Protein AF-A0A937X397-F1 (afdb_monomer)

Solvent-accessible surface area (backbone atoms only — not comparable to full-atom values): 10776 Å² total; per-residue (Å²): 122,42,80,37,85,38,91,71,79,81,89,46,83,49,46,45,64,29,36,59,66,80,53,75,88,80,69,91,80,58,87,55,57,50,62,52,46,54,55,48,52,79,74,45,88,67,91,67,74,49,75,42,74,20,32,64,41,71,42,73,50,53,49,83,46,92,93,42,54,38,94,46,70,64,59,49,21,47,53,39,10,51,53,43,20,53,42,48,36,48,29,26,74,75,64,39,65,28,38,29,35,43,34,33,35,72,56,65,55,92,74,62,70,67,61,53,39,52,36,52,36,52,26,44,58,90,43,78,44,47,35,32,40,33,43,44,35,47,75,60,93,88,36,67,74,24,68,80,61,67,70,87,49,55,74,66,61,73,75,40,78,51,79,40,80,47,72,71,58,91,79,47,70,74,80,73,68,84,81,73,83,132

Radius of gyration: 17.78 Å; Cα contacts (8 Å, |Δi|>4): 270; chains: 1; bounding box: 46×40×53 Å

Secondary structure (DSSP, 8-state):
-BPPS--SSS--TTTS-BB--SS----SS--SHHHHHHHHHHH--S---EEEE-HHHHTTTB---TTSS-SSHHHHHHHHHHHHHHHHHHHHHTT-SEEEEE-GGGGTS---HHHHHHHHHHHHTT--SEEEEEE----BTTB--S-S--GGGTTGGGGS--SEEEE--TTSSTTS------

Mean predicted aligned error: 6.86 Å

Nearest PDB structures (foldseek):
  4l6h-assembly1_A  TM=7.508E-01  e=1.627E-05  Candida albicans SC5314
  3ppf-assembly1_A  TM=7.530E-01  e=1.729E-05  Candida albicans
  4l61-assembly1_A  TM=7.084E-01  e=2.344E-05  Candida albicans SC5314
  3ppg-assembly1_A  TM=7.777E-01  e=1.010E-04  Candida albicans
  4l5z-assembly1_A  TM=6.266E-01  e=2.518E-04  Candida albicans SC5314

pLDDT: mean 86.13, std 15.31, range [29.83, 98.56]

Foldseek 3Di:
DAQQCDCDDDDFLSNDAADEDQAQDDDPPAPCQLVVLLVVVVVDPDQDEREDEALLRVCSRYDYDPVGNANDSLRNSQSSLQSLLVVLQSNVVSPRQHYEYEYQCLQPDDDDLVSRLVSQQSSCPPRPHAYEYEYEQDQTPNDGPGDLDCVVNPPVVVSRPHDYYHYDDVPNPCPPPPPDDD

Sequence (182 aa):
MLEPFRKTGLYAYDSVPRYTPRERISVTEGLGIVEEFEFLRANTKKRVIATCPGPLTLTIHLHLRRGGAYANRLDLASDLADVGNQELKGLAEAGADYIQIDEPSAAIIPGEFDDWIALLNRAFSGVKARLGLHICFGNLMSRPRGKRSYRWMFPKLLDVTCDRFLFEFANRDSAKSNCGRK

Structure (mmCIF, N/CA/C/O backbone):
data_AF-A0A937X397-F1
#
_entry.id   AF-A0A937X397-F1
#
loop_
_atom_site.group_PDB
_atom_site.id
_atom_site.type_symbol
_atom_site.label_atom_id
_atom_site.label_alt_id
_atom_site.label_comp_id
_atom_site.label_asym_id
_atom_site.label_entity_id
_atom_site.label_seq_id
_atom_site.pdbx_PDB_ins_code
_atom_site.Cartn_x
_atom_site.Cartn_y
_atom_site.Cartn_z
_atom_site.occupancy
_atom_site.B_iso_or_equiv
_atom_site.auth_seq_id
_atom_site.auth_comp_id
_atom_site.auth_asym_id
_atom_site.auth_atom_id
_atom_site.pdbx_PDB_model_num
ATOM 1 N N . MET A 1 1 ? 15.073 17.363 -8.477 1.00 72.69 1 MET A N 1
ATOM 2 C CA . MET A 1 1 ? 13.705 17.635 -8.958 1.00 72.69 1 MET A CA 1
ATOM 3 C C . MET A 1 1 ? 13.774 17.873 -10.460 1.00 72.69 1 MET A C 1
ATOM 5 O O . MET A 1 1 ? 14.702 18.536 -10.904 1.00 72.69 1 MET A O 1
ATOM 9 N N . LEU A 1 2 ? 12.896 17.243 -11.236 1.00 79.56 2 LEU A N 1
ATOM 10 C CA . LEU A 1 2 ? 12.738 17.469 -12.670 1.00 79.56 2 LEU A CA 1
ATOM 11 C C . LEU A 1 2 ? 11.604 18.466 -12.878 1.00 79.56 2 LEU A C 1
ATOM 13 O O . LEU A 1 2 ? 10.571 18.378 -12.208 1.00 79.56 2 LEU A O 1
ATOM 17 N N . GLU A 1 3 ? 11.796 19.364 -13.836 1.00 82.44 3 GLU A N 1
ATOM 18 C CA . GLU A 1 3 ? 10.752 20.285 -14.266 1.00 82.44 3 GLU A CA 1
ATOM 19 C C . GLU A 1 3 ? 9.498 19.518 -14.728 1.00 82.44 3 GLU A C 1
ATOM 21 O O . GLU A 1 3 ? 9.627 18.458 -15.356 1.00 82.44 3 GLU A O 1
ATOM 26 N N . PRO A 1 4 ? 8.288 20.035 -14.448 1.00 83.94 4 PRO A N 1
ATOM 27 C CA . PRO A 1 4 ? 7.058 19.492 -15.008 1.00 83.94 4 PRO A CA 1
ATOM 28 C C . PRO A 1 4 ? 7.113 19.435 -16.539 1.00 83.94 4 PRO A C 1
ATOM 30 O O . PRO A 1 4 ? 7.691 20.312 -17.184 1.00 83.94 4 PRO A O 1
ATOM 33 N N . PHE A 1 5 ? 6.460 18.433 -17.130 1.00 81.94 5 PHE A N 1
ATOM 34 C CA . PHE A 1 5 ? 6.382 18.288 -18.591 1.00 81.94 5 PHE A CA 1
ATOM 35 C C . PHE A 1 5 ? 5.604 19.436 -19.227 1.00 81.94 5 PHE A C 1
ATOM 37 O O . PHE A 1 5 ? 5.912 19.852 -20.342 1.00 81.94 5 PHE A O 1
ATOM 44 N N . ARG A 1 6 ? 4.609 19.956 -18.505 1.00 84.19 6 ARG A N 1
ATOM 45 C CA . ARG A 1 6 ? 3.799 21.092 -18.923 1.00 84.19 6 ARG A CA 1
ATOM 46 C C . ARG A 1 6 ? 3.774 22.145 -17.823 1.00 84.19 6 ARG A C 1
ATOM 48 O O . ARG A 1 6 ? 3.331 21.877 -16.711 1.00 84.19 6 ARG A O 1
ATOM 55 N N . LYS A 1 7 ? 4.208 23.360 -18.168 1.00 84.38 7 LYS A N 1
ATOM 56 C CA . LYS A 1 7 ? 4.263 24.511 -17.248 1.00 84.38 7 LYS A CA 1
ATOM 57 C C . LYS A 1 7 ? 3.070 25.466 -17.371 1.00 84.38 7 LYS A C 1
ATOM 59 O O . LYS A 1 7 ? 2.938 26.371 -16.559 1.00 84.38 7 LYS A O 1
ATOM 64 N N . THR A 1 8 ? 2.216 25.289 -18.382 1.00 85.50 8 THR A N 1
ATOM 65 C CA . THR A 1 8 ? 1.082 26.181 -18.678 1.00 85.50 8 THR A CA 1
ATOM 66 C C . THR A 1 8 ? -0.236 25.420 -18.860 1.00 85.50 8 THR A C 1
ATOM 68 O O . THR A 1 8 ? -0.273 24.222 -19.155 1.00 85.50 8 THR A O 1
ATOM 71 N N . GLY A 1 9 ? -1.355 26.126 -18.690 1.00 80.94 9 GLY A N 1
ATOM 72 C CA . GLY A 1 9 ? -2.704 25.562 -18.765 1.00 80.94 9 GLY A CA 1
ATOM 73 C C . GLY A 1 9 ? -3.190 24.978 -17.438 1.00 80.94 9 GLY A C 1
ATOM 74 O O . GLY A 1 9 ? -2.591 25.192 -16.389 1.00 80.94 9 GLY A O 1
ATOM 75 N N . LEU A 1 10 ? -4.306 24.249 -17.484 1.00 78.69 10 LEU A N 1
ATOM 76 C CA . LEU A 1 10 ? -4.967 23.736 -16.282 1.00 78.69 10 LEU A CA 1
ATOM 77 C C . LEU A 1 10 ? -4.073 22.734 -15.542 1.00 78.69 10 LEU A C 1
ATOM 79 O O . LEU A 1 10 ? -3.505 21.852 -16.188 1.00 78.69 10 LEU A O 1
ATOM 83 N N . TYR A 1 11 ? -3.960 22.860 -14.219 1.00 77.25 11 TYR A N 1
ATOM 84 C CA . TYR A 1 11 ? -3.136 21.970 -13.401 1.00 77.25 11 TYR A CA 1
ATOM 85 C C . TYR A 1 11 ? -3.572 20.510 -13.578 1.00 77.25 11 TYR A C 1
ATOM 87 O O . TYR A 1 11 ? -4.734 20.166 -13.359 1.00 77.25 11 TYR A O 1
ATOM 95 N N . ALA A 1 12 ? -2.647 19.654 -14.007 1.00 73.75 12 ALA A N 1
ATOM 96 C CA . ALA A 1 12 ? -2.874 18.216 -14.117 1.00 73.75 12 ALA A CA 1
ATOM 97 C C . ALA A 1 12 ? -1.589 17.435 -13.798 1.00 73.75 12 ALA A C 1
ATOM 99 O O . ALA A 1 12 ? -0.571 18.012 -13.427 1.00 73.75 12 ALA A O 1
ATOM 100 N N . TYR A 1 13 ? -1.615 16.108 -13.950 1.00 70.00 13 TYR A N 1
ATOM 101 C CA . TYR A 1 13 ? -0.487 15.225 -13.615 1.00 70.00 13 TYR A CA 1
ATOM 102 C C . TYR A 1 13 ? 0.839 15.562 -14.317 1.00 70.00 13 TYR A C 1
ATOM 104 O O . TYR A 1 13 ? 1.909 15.252 -13.799 1.00 70.00 13 TYR A O 1
ATOM 112 N N . ASP A 1 14 ? 0.797 16.168 -15.500 1.00 74.88 14 ASP A N 1
ATOM 113 C CA . ASP A 1 14 ? 1.975 16.626 -16.242 1.00 74.88 14 ASP A CA 1
ATOM 114 C C . ASP A 1 14 ? 2.512 17.987 -15.764 1.00 74.88 14 ASP A C 1
ATOM 116 O O . ASP A 1 14 ? 3.631 18.358 -16.122 1.00 74.88 14 ASP A O 1
ATOM 120 N N . SER A 1 15 ? 1.741 18.681 -14.923 1.00 83.00 15 SER A N 1
ATOM 121 C CA . SER A 1 15 ? 2.119 19.899 -14.199 1.00 83.00 15 SER A CA 1
ATOM 122 C C . SER A 1 15 ? 2.761 19.614 -12.837 1.00 83.00 15 SER A C 1
ATOM 124 O O . SER A 1 15 ? 3.304 20.529 -12.222 1.00 83.00 15 SER A O 1
ATOM 126 N N . VAL A 1 16 ? 2.724 18.365 -12.358 1.00 83.56 16 VAL A N 1
ATOM 127 C CA . VAL A 1 16 ? 3.354 17.976 -11.088 1.00 83.56 16 VAL A CA 1
ATOM 128 C C . VAL A 1 16 ? 4.859 17.766 -11.300 1.00 83.56 16 VAL A C 1
ATOM 130 O O . VAL A 1 16 ? 5.239 17.063 -12.248 1.00 83.56 16 VAL A O 1
ATOM 133 N N . PRO A 1 17 ? 5.729 18.324 -10.433 1.00 86.81 17 PRO A N 1
ATOM 134 C CA . PRO A 1 17 ? 7.155 18.028 -10.456 1.00 86.81 17 PRO A CA 1
ATOM 135 C C . PRO A 1 17 ? 7.417 16.524 -10.370 1.00 86.81 17 PRO A C 1
ATOM 137 O O . PRO A 1 17 ? 6.707 15.786 -9.685 1.00 86.81 17 PRO A O 1
ATOM 140 N N . ARG A 1 18 ? 8.461 16.062 -11.061 1.00 88.81 18 ARG A N 1
ATOM 141 C CA . ARG A 1 18 ? 8.910 14.667 -10.958 1.00 88.81 18 ARG A CA 1
ATOM 142 C C . ARG A 1 18 ? 10.242 14.581 -10.240 1.00 88.81 18 ARG A C 1
ATOM 144 O O . ARG A 1 18 ? 11.018 15.534 -10.202 1.00 88.81 18 ARG A O 1
ATOM 151 N N . TYR A 1 19 ? 10.541 13.409 -9.708 1.00 91.25 19 TYR A N 1
ATOM 152 C CA . TYR A 1 19 ? 11.791 13.150 -9.010 1.00 91.25 19 TYR A CA 1
ATOM 153 C C . TYR A 1 19 ? 12.502 11.970 -9.655 1.00 91.25 19 TYR A C 1
ATOM 155 O O . TYR A 1 19 ? 11.874 11.083 -10.223 1.00 91.25 19 TYR A O 1
ATOM 16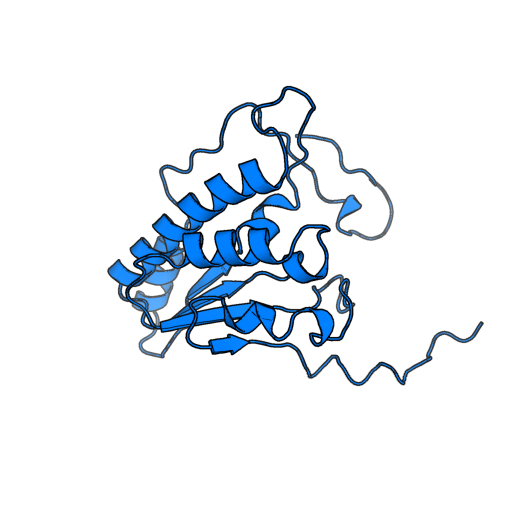3 N N . THR A 1 20 ? 13.829 11.976 -9.594 1.00 92.19 20 THR A N 1
ATOM 164 C CA . THR A 1 20 ? 14.644 10.842 -10.024 1.00 92.19 20 THR A CA 1
ATOM 165 C C . THR A 1 20 ? 15.372 10.314 -8.800 1.00 92.19 20 THR A C 1
ATOM 167 O O . THR A 1 20 ? 16.143 11.086 -8.220 1.00 92.19 20 THR A O 1
ATOM 170 N N . PRO A 1 21 ? 15.160 9.043 -8.418 1.00 93.00 21 PRO A N 1
ATOM 171 C CA . PRO A 1 21 ? 15.932 8.432 -7.347 1.00 93.00 21 PRO A CA 1
ATOM 172 C C . PRO A 1 21 ? 17.409 8.390 -7.751 1.00 93.00 21 PRO A C 1
ATOM 174 O O . PRO A 1 21 ? 17.755 7.991 -8.868 1.00 93.00 21 PRO A O 1
ATOM 177 N N . ARG A 1 22 ? 18.273 8.880 -6.860 1.00 92.75 22 ARG A N 1
ATOM 178 C CA . ARG A 1 22 ? 19.737 8.846 -7.024 1.00 92.75 22 ARG A CA 1
ATOM 179 C C . ARG A 1 22 ? 20.344 7.592 -6.408 1.00 92.75 22 ARG A C 1
ATOM 181 O O . ARG A 1 22 ? 21.329 7.086 -6.928 1.00 92.75 22 ARG A O 1
ATOM 188 N N . GLU A 1 23 ? 19.694 7.090 -5.373 1.00 94.50 23 GLU A N 1
ATOM 189 C CA . GLU A 1 23 ? 19.998 5.876 -4.628 1.00 94.50 23 GLU A CA 1
ATOM 190 C C . GLU A 1 23 ? 18.699 5.098 -4.379 1.00 94.50 23 GLU A C 1
ATOM 192 O O . GLU A 1 23 ? 17.615 5.563 -4.766 1.00 94.50 23 GLU A O 1
ATOM 197 N N . ARG A 1 24 ? 18.806 3.901 -3.792 1.00 94.56 24 ARG A N 1
ATOM 198 C CA . ARG A 1 24 ? 17.616 3.151 -3.381 1.00 94.56 24 ARG A CA 1
ATOM 199 C C . ARG A 1 24 ? 16.929 3.893 -2.238 1.00 94.56 24 ARG A C 1
ATOM 201 O O . ARG A 1 24 ? 17.587 4.424 -1.352 1.00 94.56 24 ARG A O 1
ATOM 208 N N . ILE A 1 25 ? 15.608 3.952 -2.301 1.00 91.75 25 ILE A N 1
ATOM 209 C CA . ILE A 1 25 ? 14.763 4.597 -1.311 1.00 91.75 25 ILE A CA 1
ATOM 210 C C . ILE A 1 25 ? 14.936 3.880 0.024 1.00 91.75 25 ILE A C 1
ATOM 212 O O . ILE A 1 25 ? 14.752 2.670 0.128 1.00 91.75 25 ILE A O 1
ATOM 216 N N . SER A 1 26 ? 15.239 4.667 1.045 1.00 88.94 26 SER A N 1
ATOM 217 C CA . SER A 1 26 ? 15.131 4.294 2.444 1.00 88.94 26 SER A CA 1
ATOM 218 C C . SER A 1 26 ? 14.162 5.263 3.116 1.00 88.94 26 SER A C 1
ATOM 220 O O . SER A 1 26 ? 14.171 6.464 2.841 1.00 88.94 26 SER A O 1
ATOM 222 N N . VAL A 1 27 ? 13.286 4.730 3.962 1.00 90.12 27 VAL A N 1
ATOM 223 C CA . VAL A 1 27 ? 12.298 5.513 4.709 1.00 90.12 27 VAL A CA 1
ATOM 224 C C . VAL A 1 27 ? 12.421 5.097 6.167 1.00 90.12 27 VAL A C 1
ATOM 226 O O . VAL A 1 27 ? 11.866 4.089 6.582 1.00 90.12 27 VAL A O 1
ATOM 229 N N . THR A 1 28 ? 13.247 5.819 6.923 1.00 84.88 28 THR A N 1
ATOM 230 C CA . THR A 1 28 ? 13.600 5.457 8.307 1.00 84.88 28 THR A CA 1
ATOM 231 C C . THR A 1 28 ? 12.544 5.862 9.326 1.00 84.88 28 THR A C 1
ATOM 233 O O . THR A 1 28 ? 12.444 5.229 10.369 1.00 84.88 28 THR A O 1
ATOM 236 N N . GLU A 1 29 ? 11.775 6.907 9.028 1.00 88.31 29 GLU A N 1
ATOM 237 C CA . GLU A 1 29 ? 10.742 7.468 9.910 1.00 88.31 29 GLU A CA 1
ATOM 238 C C . GLU A 1 29 ? 9.323 7.038 9.497 1.00 88.31 29 GLU A C 1
ATOM 240 O O . GLU A 1 29 ? 8.347 7.579 9.993 1.00 88.31 29 GLU A O 1
ATOM 245 N N . GLY A 1 30 ? 9.194 6.078 8.575 1.00 90.75 30 GLY A N 1
ATOM 246 C CA . GLY A 1 30 ? 7.896 5.691 8.017 1.00 90.75 30 GLY A CA 1
ATOM 247 C C . GLY A 1 30 ? 7.294 6.738 7.071 1.00 90.75 30 GLY A C 1
ATOM 248 O O . GLY A 1 30 ? 7.950 7.685 6.630 1.00 90.75 30 GLY A O 1
ATOM 249 N N . LEU A 1 31 ? 6.034 6.525 6.697 1.00 93.94 31 LEU A N 1
ATOM 250 C CA . LEU A 1 31 ? 5.267 7.405 5.809 1.00 93.94 31 LEU A CA 1
ATOM 251 C C . LEU A 1 31 ? 4.497 8.500 6.569 1.00 93.94 31 LEU A C 1
ATOM 253 O O . LEU A 1 31 ? 3.845 9.323 5.924 1.00 93.94 31 LEU A O 1
ATOM 257 N N . GLY A 1 32 ? 4.568 8.517 7.904 1.00 96.12 32 GLY A N 1
ATOM 258 C CA . GLY A 1 32 ? 3.842 9.452 8.768 1.00 96.12 32 GLY A CA 1
ATOM 259 C C . GLY A 1 32 ? 2.392 9.042 9.064 1.00 96.12 32 GLY A C 1
ATOM 260 O O . GLY A 1 32 ? 1.648 9.791 9.697 1.00 96.12 32 GLY A O 1
ATOM 261 N N . ILE A 1 33 ? 1.945 7.885 8.567 1.00 97.06 33 ILE A N 1
ATOM 262 C CA . ILE A 1 33 ? 0.546 7.444 8.648 1.00 97.06 33 ILE A CA 1
ATOM 263 C C . ILE A 1 33 ? 0.247 6.921 10.054 1.00 97.06 33 ILE A C 1
ATOM 265 O O . ILE A 1 33 ? -0.874 7.075 10.544 1.00 97.06 33 ILE A O 1
ATOM 269 N N . VAL A 1 34 ? 1.237 6.320 10.720 1.00 97.56 34 VAL A N 1
ATOM 270 C CA . VAL A 1 34 ? 1.105 5.850 12.106 1.00 97.56 34 VAL A CA 1
ATOM 271 C C . VAL A 1 34 ? 0.835 7.022 13.049 1.00 97.56 34 VAL A C 1
ATOM 273 O O . VAL A 1 34 ? -0.138 6.982 13.800 1.00 97.56 34 VAL A O 1
ATOM 276 N N . GLU A 1 35 ? 1.614 8.096 12.955 1.00 97.19 35 GLU A N 1
ATOM 277 C CA . GLU A 1 35 ? 1.465 9.293 13.784 1.00 97.19 35 GLU A CA 1
ATOM 278 C C . GLU A 1 35 ? 0.107 9.972 13.547 1.00 97.19 35 GLU A C 1
ATOM 280 O O . GLU A 1 35 ? -0.586 10.362 14.493 1.00 97.19 35 GLU A O 1
ATOM 285 N N . GLU A 1 36 ? -0.321 10.072 12.283 1.00 97.31 36 GLU A N 1
ATOM 286 C CA . GLU A 1 36 ? -1.649 10.589 11.937 1.00 97.31 36 GLU A CA 1
ATOM 287 C C . GLU A 1 36 ? -2.775 9.706 12.494 1.00 97.31 36 GLU A C 1
ATOM 289 O O . GLU A 1 36 ? -3.791 10.212 12.988 1.00 97.31 36 GLU A O 1
ATOM 294 N N . PHE A 1 37 ? -2.603 8.383 12.453 1.00 97.88 37 PHE A N 1
ATOM 295 C CA . PHE A 1 37 ? -3.558 7.438 13.014 1.00 97.88 37 PHE A CA 1
ATOM 296 C C . PHE A 1 37 ? -3.649 7.559 14.538 1.00 97.88 37 PHE A C 1
ATOM 298 O O . PHE A 1 37 ? -4.759 7.624 15.069 1.00 97.88 37 PHE A O 1
ATOM 305 N N . GLU A 1 38 ? -2.526 7.629 15.249 1.00 97.44 38 GLU A N 1
ATOM 306 C CA . GLU A 1 38 ? -2.498 7.807 16.704 1.00 97.44 38 GLU A CA 1
ATOM 307 C C . GLU A 1 38 ? -3.180 9.112 17.119 1.00 97.44 38 GLU A C 1
ATOM 309 O O . GLU A 1 38 ? -4.037 9.120 18.013 1.00 97.44 38 GLU A O 1
ATOM 314 N N . PHE A 1 39 ? -2.888 10.204 16.406 1.00 97.94 39 PHE A N 1
ATOM 315 C CA . PHE A 1 39 ? -3.579 11.474 16.595 1.00 97.94 39 PHE A CA 1
ATOM 316 C C . PHE A 1 39 ? -5.091 11.327 16.380 1.00 97.94 39 PHE A C 1
ATOM 318 O O . PHE A 1 39 ? -5.890 11.753 17.220 1.00 97.94 39 PHE A O 1
ATOM 325 N N . LEU A 1 40 ? -5.519 10.685 15.288 1.00 97.62 40 LEU A N 1
ATOM 326 C CA . LEU A 1 40 ? -6.935 10.435 15.022 1.00 97.62 40 LEU A CA 1
ATOM 327 C C . LEU A 1 40 ? -7.576 9.612 16.149 1.00 97.62 40 LEU A C 1
ATOM 329 O O . LEU A 1 40 ? -8.659 9.961 16.626 1.00 97.62 40 LEU A O 1
ATOM 333 N N . ARG A 1 41 ? -6.912 8.546 16.607 1.00 96.50 41 ARG A N 1
ATOM 334 C CA . ARG A 1 41 ? -7.390 7.664 17.682 1.00 96.50 41 ARG A CA 1
ATOM 335 C C . ARG A 1 41 ? -7.539 8.378 19.016 1.00 96.50 41 ARG A C 1
ATOM 337 O O . ARG A 1 41 ? -8.503 8.095 19.728 1.00 96.50 41 ARG A O 1
ATOM 344 N N . ALA A 1 42 ? -6.666 9.330 19.332 1.00 97.44 42 ALA A N 1
ATOM 345 C CA . ALA A 1 42 ? -6.806 10.166 20.523 1.00 97.44 42 ALA A CA 1
ATOM 346 C C . ALA A 1 42 ? -8.084 11.030 20.493 1.00 97.44 42 ALA A C 1
ATOM 348 O O . ALA A 1 42 ? -8.632 11.373 21.540 1.00 97.44 42 ALA A O 1
ATOM 349 N N . ASN A 1 43 ? -8.600 11.333 19.298 1.00 97.94 43 ASN A N 1
ATOM 350 C CA . ASN A 1 43 ? -9.732 12.235 19.087 1.00 97.94 43 ASN A CA 1
ATOM 351 C C . ASN A 1 43 ? -11.061 11.524 18.775 1.00 97.94 43 ASN A C 1
ATOM 353 O O . ASN A 1 43 ? -12.108 12.172 18.701 1.00 97.94 43 ASN A O 1
ATOM 357 N N . THR A 1 44 ? -11.078 10.199 18.589 1.00 96.88 44 THR A N 1
ATOM 358 C CA . THR A 1 44 ? -12.324 9.465 18.326 1.00 96.88 44 THR A CA 1
ATOM 359 C C . THR A 1 44 ? -12.310 8.034 18.842 1.00 96.88 44 THR A C 1
ATOM 361 O O . THR A 1 44 ? -11.337 7.298 18.727 1.00 96.88 44 THR A O 1
ATOM 364 N N . LYS A 1 45 ? -13.470 7.593 19.335 1.00 94.62 45 LYS A N 1
ATOM 365 C CA . LYS A 1 45 ? -13.731 6.183 19.667 1.00 94.62 45 LYS A CA 1
ATOM 366 C C . LYS A 1 45 ? -14.441 5.431 18.540 1.00 94.62 45 LYS A C 1
ATOM 368 O O . LYS A 1 45 ? -14.649 4.226 18.655 1.00 94.62 45 LYS A O 1
ATOM 373 N N . LYS A 1 46 ? -14.842 6.120 17.464 1.00 96.56 46 LYS A N 1
ATOM 374 C CA . LYS A 1 46 ? -15.503 5.484 16.314 1.00 96.56 46 LYS A CA 1
ATOM 375 C C . LYS A 1 46 ? -14.534 4.532 15.611 1.00 96.56 46 LYS A C 1
ATOM 377 O O . LYS A 1 46 ? -13.318 4.670 15.731 1.00 96.56 46 LYS A O 1
ATOM 382 N N . ARG A 1 47 ? -15.078 3.568 14.867 1.00 94.31 47 ARG A N 1
ATOM 383 C CA . ARG A 1 47 ? -14.276 2.751 13.948 1.00 94.31 47 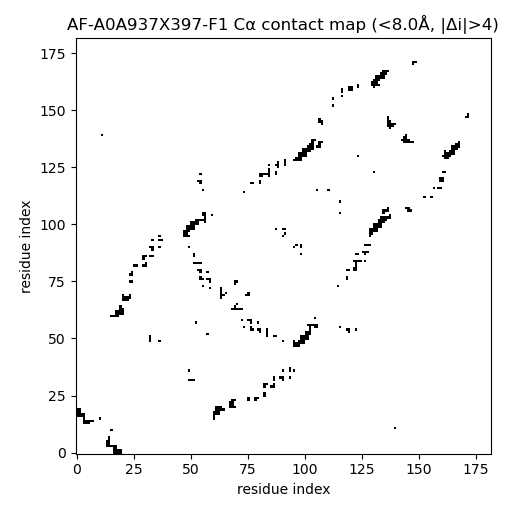ARG A CA 1
ATOM 384 C C . ARG A 1 47 ? -13.719 3.650 12.848 1.00 94.31 47 ARG A C 1
ATOM 386 O O . ARG A 1 47 ? -14.443 4.499 12.330 1.00 94.31 47 ARG A O 1
ATOM 393 N N . VAL A 1 48 ? -12.454 3.449 12.516 1.00 95.31 48 VAL A N 1
ATOM 394 C CA . VAL A 1 48 ? -11.729 4.196 11.486 1.00 95.31 48 VAL A CA 1
ATOM 395 C C . VAL A 1 48 ? -11.065 3.203 10.539 1.00 95.31 48 VAL A C 1
ATOM 397 O O . VAL A 1 48 ? -10.827 2.057 10.919 1.00 95.31 48 VAL A O 1
ATOM 400 N N . ILE A 1 49 ? -10.811 3.641 9.311 1.00 96.44 49 ILE A N 1
ATOM 401 C CA . ILE A 1 49 ? -10.032 2.891 8.327 1.00 96.44 49 ILE A CA 1
ATOM 402 C C . ILE A 1 49 ? -8.744 3.681 8.134 1.00 96.44 49 ILE A C 1
ATOM 404 O O . ILE A 1 49 ? -8.811 4.839 7.728 1.00 96.44 49 ILE A O 1
ATOM 408 N N . ALA A 1 50 ? -7.604 3.080 8.464 1.00 97.62 50 ALA A N 1
ATOM 409 C CA . ALA A 1 50 ? -6.305 3.668 8.164 1.00 97.62 50 ALA A CA 1
ATOM 410 C C . ALA A 1 50 ? -5.950 3.350 6.708 1.00 97.62 50 ALA A C 1
ATOM 412 O O . ALA A 1 50 ? -6.031 2.194 6.295 1.00 97.62 50 ALA A O 1
ATOM 413 N N . THR A 1 51 ? -5.597 4.359 5.919 1.00 97.19 51 THR A N 1
ATOM 414 C CA . THR A 1 51 ? -5.341 4.208 4.481 1.00 97.19 51 THR A CA 1
ATOM 415 C C . THR A 1 51 ? -3.875 4.456 4.170 1.00 97.19 51 THR A C 1
ATOM 417 O O . THR A 1 51 ? -3.331 5.477 4.575 1.00 97.19 51 THR A O 1
ATOM 420 N N . CYS A 1 52 ? -3.263 3.560 3.402 1.00 97.00 52 CYS A N 1
ATOM 421 C CA . CYS A 1 52 ? -1.906 3.695 2.893 1.00 97.00 52 CYS A CA 1
ATOM 422 C C . CYS A 1 52 ? -1.931 3.701 1.360 1.00 97.00 52 CYS A C 1
ATOM 424 O O . CYS A 1 52 ? -2.608 2.863 0.759 1.00 97.00 52 CYS A O 1
ATOM 426 N N . PRO A 1 53 ? -1.195 4.601 0.689 1.00 95.12 53 PRO A N 1
ATOM 427 C CA . PRO A 1 53 ? -1.043 4.526 -0.756 1.00 95.12 53 PRO A CA 1
ATOM 428 C C . PRO A 1 53 ? -0.342 3.224 -1.153 1.00 95.12 53 PRO A C 1
ATOM 430 O O . PRO A 1 53 ? 0.575 2.753 -0.479 1.00 95.12 53 PRO A O 1
ATOM 433 N N . GLY A 1 54 ? -0.777 2.640 -2.263 1.00 94.50 54 GLY A N 1
ATOM 434 C CA . GLY A 1 54 ? -0.200 1.405 -2.762 1.00 94.50 54 GLY A CA 1
ATOM 435 C C . GLY A 1 54 ? 1.196 1.589 -3.377 1.00 94.50 54 GLY A C 1
ATOM 436 O O . GLY A 1 54 ? 1.539 2.692 -3.833 1.00 94.50 54 GLY A O 1
ATOM 437 N N . PRO A 1 55 ? 2.009 0.515 -3.431 1.00 94.19 55 PRO A N 1
ATOM 438 C CA . PRO A 1 55 ? 3.394 0.586 -3.889 1.00 94.19 55 PRO A CA 1
ATOM 439 C C . PRO A 1 55 ? 3.545 1.117 -5.317 1.00 94.19 55 PRO A C 1
ATOM 441 O O . PRO A 1 55 ? 4.454 1.901 -5.584 1.00 94.19 55 PRO A O 1
ATOM 444 N N . LEU A 1 56 ? 2.652 0.746 -6.244 1.00 91.19 56 LEU A N 1
ATOM 445 C CA . LEU A 1 56 ? 2.701 1.255 -7.619 1.00 91.19 56 LEU A CA 1
ATOM 446 C C . LEU A 1 56 ? 2.275 2.718 -7.673 1.00 91.19 56 LEU A C 1
ATOM 448 O O . LEU A 1 56 ? 2.885 3.502 -8.404 1.00 91.19 56 LEU A O 1
ATOM 452 N N . THR A 1 57 ? 1.272 3.107 -6.893 1.00 91.12 57 THR A N 1
ATOM 453 C CA . THR A 1 57 ? 0.814 4.498 -6.815 1.00 91.12 57 THR A CA 1
ATOM 454 C C . THR A 1 57 ? 1.901 5.426 -6.290 1.00 91.12 57 THR A C 1
ATOM 456 O O . THR A 1 57 ? 2.109 6.498 -6.859 1.00 91.12 57 THR A O 1
ATOM 459 N N . LEU A 1 58 ? 2.695 4.988 -5.317 1.00 92.31 58 LEU A N 1
ATOM 460 C CA . LEU A 1 58 ? 3.852 5.750 -4.842 1.00 92.31 58 LEU A CA 1
ATOM 461 C C . LEU A 1 58 ? 4.907 5.998 -5.940 1.00 92.31 58 LEU A C 1
ATOM 463 O O . LEU A 1 58 ? 5.623 6.999 -5.907 1.00 92.31 58 LEU A O 1
ATOM 467 N N . THR A 1 59 ? 4.970 5.162 -6.982 1.00 91.62 59 THR A N 1
ATOM 468 C CA . THR A 1 59 ? 5.933 5.356 -8.081 1.00 91.62 59 THR A CA 1
ATOM 469 C C . THR A 1 59 ? 5.561 6.461 -9.077 1.00 91.62 59 THR A C 1
ATOM 471 O O . THR A 1 59 ? 6.384 6.798 -9.935 1.00 91.62 59 THR A O 1
ATOM 474 N N . ILE A 1 60 ? 4.341 7.016 -9.061 1.00 87.06 60 ILE A N 1
ATOM 475 C CA . ILE A 1 60 ? 3.808 7.764 -10.223 1.00 87.06 60 ILE A CA 1
ATOM 476 C C . ILE A 1 60 ? 4.609 9.035 -10.554 1.00 87.06 60 ILE A C 1
ATOM 478 O O . ILE A 1 60 ? 4.741 9.403 -11.724 1.00 87.06 60 ILE A O 1
ATOM 482 N N . HIS A 1 61 ? 5.194 9.674 -9.538 1.00 86.69 61 HIS A N 1
AT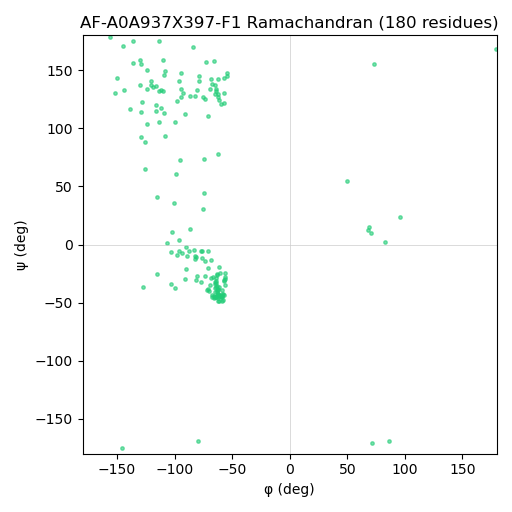OM 483 C CA . HIS A 1 61 ? 5.993 10.896 -9.677 1.00 86.69 61 HIS A CA 1
ATOM 484 C C . HIS A 1 61 ? 7.502 10.622 -9.751 1.00 86.69 61 HIS A C 1
ATOM 486 O O . HIS A 1 61 ? 8.300 11.556 -9.866 1.00 86.69 61 HIS A O 1
ATOM 492 N N . LEU A 1 62 ? 7.896 9.345 -9.755 1.00 90.25 62 LEU A N 1
ATOM 493 C CA . LEU A 1 62 ? 9.280 8.904 -9.850 1.00 90.25 62 LEU A CA 1
ATOM 494 C C . LEU A 1 62 ? 9.625 8.519 -11.296 1.00 90.25 62 LEU A C 1
ATOM 496 O O . LEU A 1 62 ? 8.982 7.680 -11.936 1.00 90.25 62 LEU A O 1
ATOM 500 N N . HIS A 1 63 ? 10.656 9.173 -11.827 1.00 88.31 63 HIS A N 1
ATOM 501 C CA . HIS A 1 63 ? 11.197 8.954 -13.161 1.00 88.31 63 HIS A CA 1
ATOM 502 C C . HIS A 1 63 ? 12.560 8.273 -13.068 1.00 88.31 63 HIS A C 1
ATOM 504 O O . HIS A 1 63 ? 13.543 8.868 -12.614 1.00 88.31 63 HIS A O 1
ATOM 510 N N . LEU A 1 64 ? 12.608 7.029 -13.538 1.00 90.81 64 LEU A N 1
ATOM 511 C CA . LEU A 1 64 ? 13.818 6.219 -13.556 1.00 90.81 64 LEU A CA 1
ATOM 512 C C . LEU A 1 64 ? 14.724 6.609 -14.720 1.00 90.81 64 LEU A C 1
ATOM 514 O O . LEU A 1 64 ? 14.257 6.954 -15.804 1.00 90.81 64 LEU A O 1
ATOM 518 N N . ARG A 1 65 ? 16.034 6.532 -14.494 1.00 87.81 65 ARG A N 1
ATOM 519 C CA . ARG A 1 65 ? 17.054 6.721 -15.528 1.00 87.81 65 ARG A CA 1
ATOM 520 C C . ARG A 1 65 ? 17.709 5.385 -15.843 1.00 87.81 65 ARG A C 1
ATOM 522 O O . ARG A 1 65 ? 17.904 4.571 -14.946 1.00 87.81 65 ARG A O 1
ATOM 529 N N . ARG A 1 66 ? 18.096 5.183 -17.105 1.00 87.00 66 ARG A N 1
ATOM 530 C CA . ARG A 1 66 ? 18.945 4.046 -17.489 1.00 87.00 66 ARG A CA 1
ATOM 531 C C . ARG A 1 66 ? 20.250 4.090 -16.688 1.00 87.00 66 ARG A C 1
ATOM 533 O O . ARG A 1 66 ? 20.870 5.148 -16.620 1.00 87.00 66 ARG A O 1
ATOM 540 N N . GLY A 1 67 ? 20.625 2.962 -16.083 1.00 87.94 67 GLY A N 1
ATOM 541 C CA . GLY A 1 67 ? 21.791 2.864 -15.196 1.00 87.94 67 GLY A CA 1
ATOM 542 C C . GLY A 1 67 ? 21.647 3.615 -13.866 1.00 87.94 67 GLY A C 1
ATOM 543 O O . GLY A 1 67 ? 22.650 3.880 -13.215 1.00 87.94 67 GLY A O 1
ATOM 544 N N . GLY A 1 68 ? 20.429 4.023 -13.489 1.00 92.56 68 GLY A N 1
ATOM 545 C CA . GLY A 1 68 ? 20.153 4.627 -12.186 1.00 92.56 68 GLY A CA 1
ATOM 546 C C . GLY A 1 68 ? 20.029 3.590 -11.066 1.00 92.56 68 GLY A C 1
ATOM 547 O O . GLY A 1 68 ? 20.295 2.410 -11.263 1.00 92.56 68 GLY A O 1
ATOM 548 N N . ALA A 1 69 ? 19.556 4.040 -9.900 1.00 94.88 69 ALA A N 1
ATOM 549 C CA . ALA A 1 69 ? 19.413 3.209 -8.699 1.00 94.88 69 ALA A CA 1
ATOM 550 C C . ALA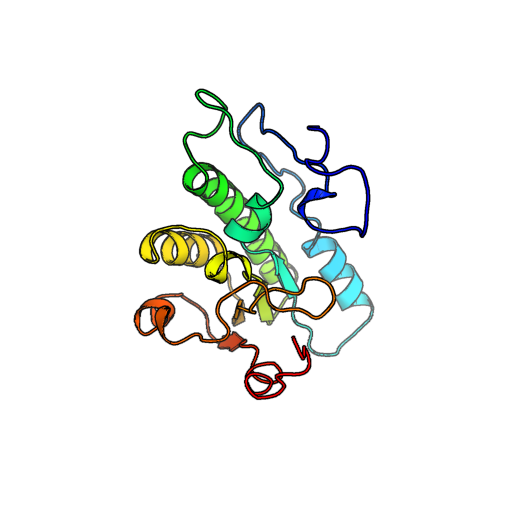 A 1 69 ? 18.451 2.014 -8.838 1.00 94.88 69 ALA A C 1
ATOM 552 O O . ALA A 1 69 ? 18.527 1.077 -8.049 1.00 94.88 69 ALA A O 1
ATOM 553 N N . TYR A 1 70 ? 17.558 2.056 -9.830 1.00 95.38 70 TYR A N 1
ATOM 554 C CA . TYR A 1 70 ? 16.553 1.030 -10.085 1.00 95.38 70 TYR A CA 1
ATOM 555 C C . TYR A 1 70 ? 16.567 0.618 -11.549 1.00 95.38 70 TYR A C 1
ATOM 557 O O . TYR A 1 70 ? 16.609 1.475 -12.440 1.00 95.38 70 TYR A O 1
ATOM 565 N N . ALA A 1 71 ? 16.467 -0.687 -11.798 1.00 92.38 71 ALA A N 1
ATOM 566 C CA . ALA A 1 71 ? 16.454 -1.230 -13.153 1.00 92.38 71 ALA A CA 1
ATOM 567 C C . ALA A 1 71 ? 15.153 -0.890 -13.897 1.00 92.38 71 ALA A C 1
ATOM 569 O O . ALA A 1 71 ? 15.160 -0.576 -15.089 1.00 92.38 71 ALA A O 1
ATOM 570 N N . ASN A 1 72 ? 14.022 -0.950 -13.192 1.00 91.19 72 ASN A N 1
ATOM 571 C CA . ASN A 1 72 ? 12.696 -0.690 -13.736 1.00 91.19 72 ASN A CA 1
ATOM 572 C C . ASN A 1 72 ? 11.719 -0.269 -12.623 1.00 91.19 72 ASN A C 1
ATOM 574 O O . ASN A 1 72 ? 12.076 -0.172 -11.450 1.00 91.19 72 ASN A O 1
ATOM 578 N N . ARG A 1 73 ? 10.473 0.031 -13.004 1.00 90.81 73 ARG A N 1
ATOM 579 C CA . ARG A 1 73 ? 9.445 0.510 -12.069 1.00 90.81 73 ARG A CA 1
ATOM 580 C C . ARG A 1 73 ? 9.071 -0.530 -11.012 1.00 90.81 73 ARG A C 1
ATOM 582 O O . ARG A 1 73 ? 8.755 -0.125 -9.902 1.00 90.81 73 ARG A O 1
ATOM 589 N N . LEU A 1 74 ? 9.109 -1.820 -11.344 1.00 91.19 74 LEU A N 1
ATOM 590 C CA . LEU A 1 74 ? 8.781 -2.897 -10.409 1.00 91.19 74 LEU A CA 1
ATOM 591 C C . LEU A 1 74 ? 9.857 -3.051 -9.332 1.00 91.19 74 LEU A C 1
ATOM 593 O O . LEU A 1 74 ? 9.517 -3.223 -8.171 1.00 91.19 74 LEU A O 1
ATOM 597 N N . ASP A 1 75 ? 11.132 -2.896 -9.693 1.00 93.69 75 ASP A N 1
ATOM 598 C CA . ASP A 1 75 ? 12.256 -2.876 -8.744 1.00 93.69 75 ASP A CA 1
ATOM 599 C C . ASP A 1 75 ? 12.093 -1.742 -7.710 1.00 93.69 75 ASP A C 1
ATOM 601 O O . ASP A 1 75 ? 12.194 -1.966 -6.508 1.00 93.69 75 ASP A O 1
ATOM 605 N N . LEU A 1 76 ? 11.706 -0.544 -8.162 1.00 94.81 76 LEU A N 1
ATOM 606 C CA . LEU A 1 76 ? 11.343 0.571 -7.276 1.00 94.81 76 LEU A CA 1
ATOM 607 C C . LEU A 1 76 ? 10.085 0.281 -6.439 1.00 94.81 76 LEU A C 1
ATOM 609 O O . LEU A 1 76 ? 10.053 0.564 -5.244 1.00 94.81 76 LEU A O 1
ATOM 613 N N . ALA A 1 77 ? 9.034 -0.255 -7.062 1.00 94.25 77 ALA A N 1
ATOM 614 C CA . ALA A 1 77 ? 7.788 -0.571 -6.370 1.00 94.25 77 ALA A CA 1
ATOM 615 C C . ALA A 1 77 ? 7.983 -1.661 -5.306 1.00 94.25 77 ALA A C 1
ATOM 617 O O . ALA A 1 77 ? 7.270 -1.656 -4.311 1.00 94.25 77 ALA A O 1
ATOM 618 N N . SER A 1 78 ? 8.949 -2.564 -5.489 1.00 94.81 78 SER A N 1
ATOM 619 C CA . SER A 1 78 ? 9.294 -3.593 -4.509 1.00 94.81 78 SER A CA 1
ATOM 620 C C . SER A 1 78 ? 9.839 -2.989 -3.216 1.00 94.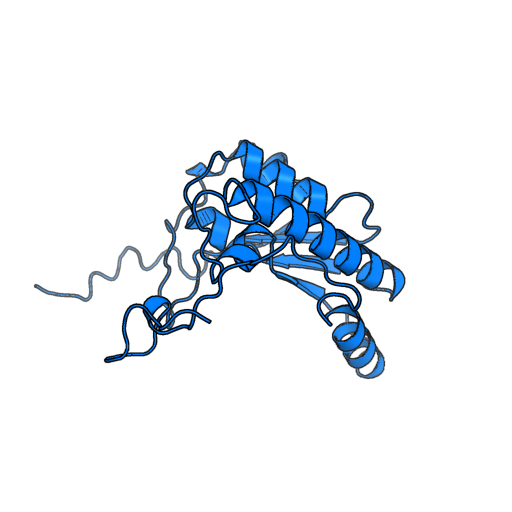81 78 SER A C 1
ATOM 622 O O . SER A 1 78 ? 9.393 -3.389 -2.146 1.00 94.81 78 SER A O 1
ATOM 624 N N . ASP A 1 79 ? 10.743 -2.008 -3.299 1.00 96.00 79 ASP A N 1
ATOM 625 C CA . ASP A 1 79 ? 11.233 -1.302 -2.104 1.00 96.00 79 ASP A CA 1
ATOM 626 C C . ASP A 1 79 ? 10.101 -0.519 -1.429 1.00 96.00 79 ASP A C 1
ATOM 628 O O . ASP A 1 79 ? 9.952 -0.537 -0.211 1.00 96.00 79 ASP A O 1
ATOM 632 N N . LEU A 1 80 ? 9.241 0.129 -2.220 1.00 95.81 80 LEU A N 1
ATOM 633 C CA . LEU A 1 80 ? 8.075 0.842 -1.690 1.00 95.81 80 LEU A CA 1
ATOM 634 C C . LEU A 1 80 ? 7.036 -0.103 -1.070 1.00 95.81 80 LEU A C 1
ATOM 636 O O . LEU A 1 80 ? 6.323 0.301 -0.157 1.00 95.81 80 LEU A O 1
ATOM 640 N N . ALA A 1 81 ? 6.951 -1.355 -1.527 1.00 96.38 81 ALA A N 1
ATOM 641 C CA . ALA A 1 81 ? 6.112 -2.372 -0.903 1.00 96.38 81 ALA A CA 1
ATOM 642 C C . ALA A 1 81 ? 6.650 -2.791 0.471 1.00 96.38 81 ALA A C 1
ATOM 644 O O . ALA A 1 81 ? 5.847 -3.031 1.369 1.00 96.38 81 ALA A O 1
ATOM 645 N N . ASP A 1 82 ? 7.973 -2.826 0.661 1.00 96.31 82 ASP A N 1
ATOM 646 C CA . ASP A 1 82 ? 8.572 -3.050 1.984 1.00 96.31 82 ASP A CA 1
ATOM 647 C C . ASP A 1 82 ? 8.309 -1.881 2.928 1.00 96.31 82 ASP A C 1
ATOM 649 O O . ASP A 1 82 ? 7.916 -2.100 4.073 1.00 96.31 82 ASP A O 1
ATOM 653 N N . VAL A 1 83 ? 8.462 -0.647 2.437 1.00 96.50 83 VAL A N 1
ATOM 654 C CA . VAL A 1 83 ? 8.121 0.563 3.201 1.00 96.50 83 VAL A CA 1
ATOM 655 C C . VAL A 1 83 ? 6.645 0.539 3.599 1.00 96.50 83 VAL A C 1
ATOM 657 O O . VAL A 1 83 ? 6.316 0.698 4.770 1.00 96.50 83 VAL A O 1
ATOM 660 N N . GLY A 1 84 ? 5.752 0.256 2.646 1.00 96.94 84 GLY A N 1
ATOM 661 C CA . GLY A 1 84 ? 4.327 0.104 2.923 1.00 96.94 84 GLY A CA 1
ATOM 662 C C . GLY A 1 84 ? 4.054 -0.994 3.953 1.00 96.94 84 GLY A C 1
ATOM 663 O O . GLY A 1 84 ? 3.265 -0.783 4.864 1.00 96.94 84 GLY A O 1
ATOM 664 N N . ASN A 1 85 ? 4.733 -2.142 3.870 1.00 97.69 85 ASN A N 1
ATOM 665 C CA . ASN A 1 85 ? 4.567 -3.228 4.838 1.00 97.69 85 ASN A CA 1
ATOM 666 C C . ASN A 1 85 ? 4.967 -2.828 6.262 1.00 97.69 85 ASN A C 1
ATOM 668 O O . ASN A 1 85 ? 4.264 -3.185 7.209 1.00 97.69 85 ASN A O 1
ATO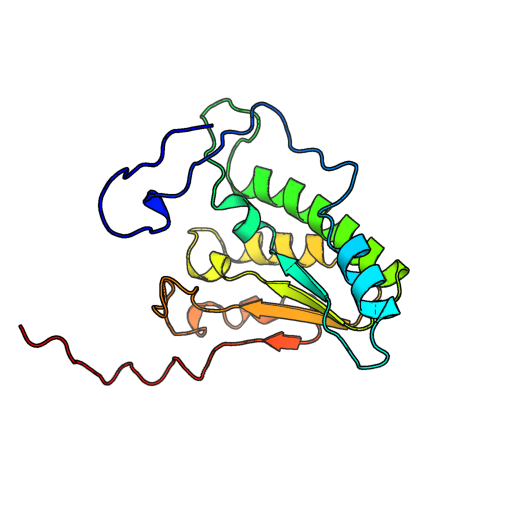M 672 N N . GLN A 1 86 ? 6.084 -2.113 6.409 1.00 96.94 86 GLN A N 1
ATOM 673 C CA . GLN A 1 86 ? 6.523 -1.578 7.698 1.00 96.94 86 GLN A CA 1
ATOM 674 C C . GLN A 1 86 ? 5.463 -0.634 8.268 1.00 96.94 86 GLN A C 1
ATOM 676 O O . GLN A 1 86 ? 5.060 -0.801 9.417 1.00 96.94 86 GLN A O 1
ATOM 681 N N . GLU A 1 87 ? 4.925 0.257 7.435 1.00 97.50 87 GLU A N 1
ATOM 682 C CA . GLU A 1 87 ? 3.862 1.180 7.830 1.00 97.50 87 GLU A CA 1
ATOM 683 C C . GLU A 1 87 ? 2.582 0.445 8.259 1.00 97.50 87 GLU A C 1
ATOM 685 O O . GLU A 1 87 ? 2.010 0.731 9.309 1.00 97.50 87 GLU A O 1
ATOM 690 N N . LEU A 1 88 ? 2.136 -0.552 7.484 1.00 98.25 88 LEU A N 1
ATOM 691 C CA . LEU A 1 88 ? 0.927 -1.318 7.804 1.00 98.25 88 LEU A CA 1
ATOM 692 C C . LEU A 1 88 ? 1.081 -2.106 9.111 1.00 98.25 88 LEU A C 1
ATOM 694 O O . LEU A 1 88 ? 0.119 -2.253 9.866 1.00 98.25 88 LEU A O 1
ATOM 698 N N . LYS A 1 89 ? 2.279 -2.634 9.384 1.00 98.12 89 LYS A N 1
ATOM 699 C CA . LYS A 1 89 ? 2.586 -3.298 10.656 1.00 98.12 89 LYS A CA 1
ATOM 700 C C . LYS A 1 89 ? 2.584 -2.305 11.811 1.00 98.12 89 LYS A C 1
ATOM 702 O O . LYS A 1 89 ? 1.936 -2.594 12.811 1.00 98.12 89 LYS A O 1
ATOM 707 N N . GLY A 1 90 ? 3.201 -1.137 11.637 1.00 97.75 90 GLY A N 1
ATOM 708 C CA . GLY A 1 90 ? 3.161 -0.055 12.622 1.00 97.75 90 GLY A CA 1
ATOM 709 C C . GLY A 1 90 ? 1.728 0.376 12.946 1.00 97.75 90 GLY A C 1
ATOM 710 O O . GLY A 1 90 ? 1.359 0.476 14.110 1.00 97.75 90 GLY A O 1
ATOM 711 N N . LEU A 1 91 ? 0.867 0.507 11.933 1.00 98.25 91 LEU A N 1
ATOM 712 C CA . LEU A 1 91 ? -0.559 0.790 12.125 1.00 98.25 91 LEU A CA 1
ATOM 713 C C . LEU A 1 91 ? -1.275 -0.308 12.919 1.00 98.25 91 LEU A C 1
ATOM 715 O O . LEU A 1 91 ? -2.063 -0.008 13.817 1.00 98.25 91 LEU A O 1
ATOM 719 N N . ALA A 1 92 ? -1.019 -1.580 12.603 1.00 98.06 92 ALA A N 1
ATOM 720 C CA . ALA A 1 92 ? -1.604 -2.695 13.342 1.00 98.06 92 ALA A CA 1
ATOM 721 C C . ALA A 1 92 ? -1.136 -2.704 14.811 1.00 98.06 92 ALA A C 1
ATOM 723 O O . ALA A 1 92 ? -1.947 -2.920 15.710 1.00 98.06 92 ALA A O 1
ATOM 724 N N . GLU A 1 93 ? 0.144 -2.421 15.061 1.00 97.69 93 GLU A N 1
ATOM 725 C CA . GLU A 1 93 ? 0.725 -2.300 16.404 1.00 97.69 93 GLU A CA 1
ATOM 726 C C . GLU A 1 93 ? 0.145 -1.113 17.188 1.00 97.69 93 GLU A C 1
ATOM 728 O O . GLU A 1 93 ? -0.155 -1.255 18.373 1.00 97.69 93 GLU A O 1
ATOM 733 N N . ALA A 1 94 ? -0.126 0.010 16.516 1.00 97.19 94 ALA A N 1
ATOM 734 C CA . ALA A 1 94 ? -0.808 1.175 17.084 1.00 97.19 94 ALA A CA 1
ATOM 735 C C . ALA A 1 94 ? -2.312 0.940 17.359 1.00 97.19 94 ALA A C 1
ATOM 737 O O . ALA A 1 94 ? -2.989 1.792 17.940 1.00 97.19 94 ALA A O 1
ATOM 738 N N . GLY A 1 95 ? -2.863 -0.215 16.961 1.00 96.81 95 GLY A N 1
ATOM 739 C CA . GLY A 1 95 ? -4.249 -0.608 17.226 1.00 96.81 95 GLY A CA 1
ATOM 740 C C . GLY A 1 95 ? -5.231 -0.313 16.089 1.00 96.81 95 GLY A C 1
ATOM 741 O O . GLY A 1 95 ? -6.433 -0.172 16.331 1.00 96.81 95 GLY A O 1
ATOM 742 N N . ALA A 1 96 ? -4.760 -0.192 14.845 1.00 97.75 96 ALA A N 1
ATOM 743 C CA . ALA A 1 96 ? -5.639 -0.105 13.684 1.00 97.75 96 ALA A CA 1
ATOM 744 C C . ALA A 1 96 ? -6.321 -1.454 13.401 1.00 97.75 96 ALA 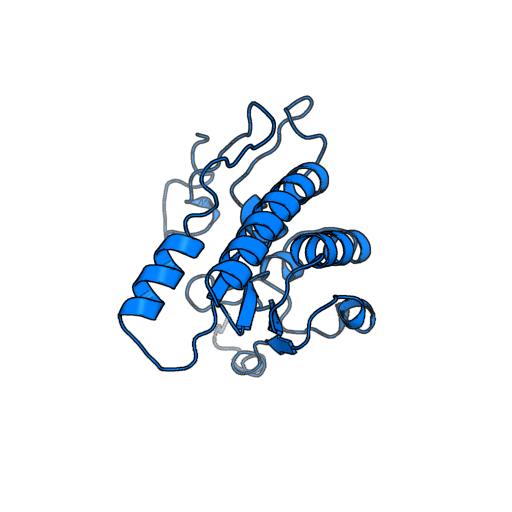A C 1
ATOM 746 O O . ALA A 1 96 ? -5.704 -2.400 12.921 1.00 97.75 96 ALA A O 1
ATOM 747 N N . ASP A 1 97 ? -7.634 -1.519 13.632 1.00 96.62 97 ASP A N 1
ATOM 748 C CA . ASP A 1 97 ? -8.430 -2.727 13.367 1.00 96.62 97 ASP A CA 1
ATOM 749 C C . ASP A 1 97 ? -8.669 -2.986 11.868 1.00 96.62 97 ASP A C 1
ATOM 751 O O . ASP A 1 97 ? -8.921 -4.123 11.461 1.00 96.62 97 ASP A O 1
ATOM 755 N N . TYR A 1 98 ? -8.666 -1.928 11.049 1.00 98.00 98 TYR A N 1
ATOM 756 C CA . TYR A 1 98 ? -8.906 -1.995 9.607 1.00 98.00 98 TYR A CA 1
ATOM 757 C C . TYR A 1 98 ? -7.944 -1.065 8.862 1.00 98.00 98 TYR A C 1
ATOM 759 O O . TYR A 1 98 ? -7.995 0.156 9.015 1.00 98.00 98 TYR A O 1
ATOM 767 N N . ILE A 1 99 ? -7.096 -1.672 8.035 1.00 98.44 99 ILE A N 1
ATOM 768 C CA . ILE A 1 99 ? -6.097 -1.014 7.202 1.00 98.44 99 ILE A CA 1
ATOM 769 C C . ILE A 1 99 ? -6.431 -1.253 5.726 1.00 98.44 99 ILE A C 1
ATOM 771 O O . ILE A 1 99 ? -6.783 -2.364 5.325 1.00 98.44 99 ILE A O 1
ATOM 775 N N . GLN A 1 100 ? -6.330 -0.210 4.911 1.00 98.19 100 GLN A N 1
ATOM 776 C CA . GLN A 1 100 ? -6.639 -0.230 3.488 1.00 98.19 100 GLN A CA 1
ATOM 777 C C . GLN A 1 100 ? -5.438 0.238 2.666 1.00 98.19 100 GLN A C 1
ATOM 779 O O . GLN A 1 100 ? -4.850 1.271 2.969 1.00 98.19 100 GLN A O 1
ATOM 784 N N . ILE A 1 101 ? -5.111 -0.491 1.597 1.00 97.56 101 ILE A N 1
ATOM 785 C CA . ILE A 1 101 ? -4.221 -0.000 0.542 1.00 97.56 101 ILE A CA 1
ATOM 786 C C . ILE A 1 101 ? -5.053 0.651 -0.567 1.00 97.56 101 ILE A C 1
ATOM 788 O O . ILE A 1 101 ? -5.974 0.024 -1.095 1.00 97.56 101 ILE A O 1
ATOM 792 N N . ASP A 1 102 ? -4.674 1.865 -0.963 1.00 95.00 102 ASP A N 1
ATOM 793 C CA . ASP A 1 102 ? -5.243 2.594 -2.098 1.00 95.00 102 ASP A CA 1
ATOM 794 C C . ASP A 1 102 ? -4.340 2.464 -3.328 1.00 95.00 102 ASP A C 1
ATOM 796 O O . ASP A 1 102 ? -3.293 3.106 -3.422 1.00 95.00 102 ASP A O 1
ATOM 800 N N . GLU A 1 103 ? -4.749 1.653 -4.306 1.00 91.06 103 GLU A N 1
ATOM 801 C CA . GLU A 1 103 ? -3.933 1.347 -5.487 1.00 91.06 103 GLU A CA 1
ATOM 802 C C . GLU A 1 103 ? -4.679 1.628 -6.810 1.00 91.06 103 GLU A C 1
ATOM 804 O O . GLU A 1 103 ? -4.959 0.716 -7.595 1.00 91.06 103 GLU A O 1
ATOM 809 N N . PRO A 1 104 ? -5.013 2.902 -7.111 1.00 83.56 104 PRO A N 1
ATOM 810 C CA . PRO A 1 104 ? -5.614 3.280 -8.394 1.00 83.56 104 PRO A CA 1
ATOM 811 C C . PRO A 1 104 ? -4.694 3.016 -9.591 1.00 83.56 104 PRO A C 1
ATOM 813 O O . PRO A 1 104 ? -5.161 2.841 -10.720 1.00 83.56 104 PRO A O 1
ATOM 816 N N . SER A 1 105 ? -3.376 3.016 -9.373 1.00 77.31 105 SER A N 1
ATOM 817 C CA . SER A 1 105 ? -2.398 2.965 -10.460 1.00 77.31 105 SER A CA 1
ATOM 818 C C . SER A 1 105 ? -2.342 1.614 -11.157 1.00 77.31 105 SER A C 1
ATOM 820 O O . SER A 1 105 ? -1.957 1.563 -12.323 1.00 77.31 105 SER A O 1
ATOM 822 N N . ALA A 1 106 ? -2.823 0.548 -10.521 1.00 63.69 106 ALA A N 1
ATOM 823 C CA . ALA A 1 106 ? -2.993 -0.751 -11.161 1.00 63.69 106 ALA A CA 1
ATOM 824 C C . ALA A 1 106 ? -3.881 -0.705 -12.412 1.00 63.69 106 ALA A C 1
ATOM 826 O O . ALA A 1 106 ? -3.665 -1.454 -13.357 1.00 63.69 106 ALA A O 1
ATOM 827 N N . ALA A 1 107 ? -4.859 0.205 -12.457 1.00 60.75 107 ALA A N 1
ATOM 828 C CA . ALA A 1 107 ? -5.741 0.363 -13.612 1.00 60.75 107 ALA A CA 1
ATOM 829 C C . ALA A 1 107 ? -5.150 1.241 -14.734 1.00 60.75 107 ALA A C 1
ATOM 831 O O . ALA A 1 107 ? -5.798 1.429 -15.770 1.00 60.75 107 ALA A O 1
ATOM 832 N N . ILE A 1 108 ? -3.967 1.829 -14.516 1.00 61.25 108 ILE A N 1
ATOM 833 C CA . ILE A 1 108 ? -3.401 2.908 -15.343 1.00 61.25 108 ILE A CA 1
ATOM 834 C C . ILE A 1 108 ? -1.974 2.584 -15.813 1.00 61.25 108 ILE A C 1
ATOM 836 O O . ILE A 1 108 ? -1.604 2.960 -16.926 1.00 61.25 108 ILE A O 1
ATOM 840 N N . ILE A 1 109 ? -1.161 1.925 -14.983 1.00 65.25 109 ILE A N 1
ATOM 841 C CA . ILE A 1 109 ? 0.243 1.623 -15.271 1.00 65.25 109 ILE A CA 1
ATOM 842 C C . ILE A 1 109 ? 0.338 0.301 -16.053 1.00 65.25 109 ILE A C 1
ATOM 844 O O . ILE A 1 109 ? -0.198 -0.706 -15.597 1.00 65.25 109 ILE A O 1
ATOM 848 N N . PRO A 1 110 ? 1.032 0.275 -17.208 1.00 59.56 110 PRO A N 1
ATOM 849 C CA . PRO A 1 110 ? 1.343 -0.966 -17.912 1.00 59.56 110 PRO A CA 1
ATOM 850 C C . PRO A 1 110 ? 2.255 -1.866 -17.068 1.00 59.56 110 PRO A C 1
ATOM 852 O O . PRO A 1 110 ? 3.283 -1.405 -16.570 1.00 59.56 110 PRO A O 1
ATOM 855 N N . GLY A 1 111 ? 1.905 -3.141 -16.949 1.00 67.12 111 GLY A N 1
ATOM 856 C CA . GLY A 1 111 ? 2.673 -4.161 -16.242 1.00 67.12 111 GLY A CA 1
ATOM 857 C C . GLY A 1 111 ? 1.945 -5.499 -16.290 1.00 67.12 111 GLY A C 1
ATOM 858 O O . GLY A 1 111 ? 0.774 -5.548 -16.678 1.00 67.12 111 GLY A O 1
ATOM 859 N N . GLU A 1 112 ? 2.635 -6.567 -15.903 1.00 77.44 112 GLU A N 1
ATOM 860 C CA . GLU A 1 112 ? 2.008 -7.875 -15.767 1.00 77.44 112 GLU A CA 1
ATOM 861 C C . GLU A 1 112 ? 1.231 -7.947 -14.455 1.00 77.44 112 GLU A C 1
ATOM 863 O O . GLU A 1 112 ? 1.634 -7.429 -13.411 1.00 77.44 112 GLU A O 1
ATOM 868 N N . PHE A 1 113 ? 0.067 -8.579 -14.522 1.00 80.62 113 PHE A N 1
ATOM 869 C CA . PHE A 1 113 ? -0.871 -8.597 -13.408 1.00 80.62 113 PHE A CA 1
ATOM 870 C C . PHE A 1 113 ? -0.339 -9.410 -12.212 1.00 80.62 113 PHE A C 1
ATOM 872 O O . PHE A 1 113 ? -0.641 -9.088 -11.063 1.00 80.62 113 PHE A O 1
ATOM 879 N N . ASP A 1 114 ? 0.497 -10.419 -12.479 1.00 87.69 114 ASP A N 1
ATOM 880 C CA . ASP A 1 114 ? 1.191 -11.220 -11.464 1.00 87.69 114 ASP A CA 1
ATOM 881 C C . ASP A 1 114 ? 2.143 -10.381 -10.605 1.00 87.69 114 ASP A C 1
ATOM 883 O O . ASP A 1 114 ? 2.123 -10.489 -9.377 1.00 87.69 114 ASP A O 1
ATOM 887 N N . ASP A 1 115 ? 2.923 -9.495 -11.229 1.00 89.06 115 ASP A N 1
ATOM 888 C CA . ASP A 1 115 ? 3.860 -8.626 -10.512 1.00 89.06 115 ASP A CA 1
ATOM 889 C C . ASP A 1 115 ? 3.115 -7.690 -9.560 1.00 89.06 115 ASP A C 1
ATOM 891 O O . ASP A 1 115 ? 3.540 -7.446 -8.430 1.00 89.06 115 ASP A O 1
ATOM 895 N N . TRP A 1 116 ? 1.961 -7.183 -9.995 1.00 88.00 116 TRP A N 1
ATOM 896 C CA . TRP A 1 116 ? 1.149 -6.308 -9.166 1.00 88.00 116 TRP A CA 1
ATOM 897 C C . TRP A 1 116 ? 0.586 -7.027 -7.934 1.00 88.00 116 TRP A C 1
ATOM 899 O O . TRP A 1 116 ? 0.668 -6.500 -6.822 1.00 88.00 116 TRP A O 1
ATOM 909 N N . ILE A 1 117 ? 0.065 -8.242 -8.107 1.00 92.25 117 ILE A N 1
ATOM 910 C CA . ILE A 1 117 ? -0.408 -9.056 -6.981 1.00 92.25 117 ILE A CA 1
ATOM 911 C C . ILE A 1 117 ? 0.736 -9.354 -6.020 1.00 92.25 117 ILE A C 1
ATOM 913 O O . ILE A 1 117 ? 0.557 -9.230 -4.809 1.00 92.25 117 ILE A O 1
ATOM 917 N N . ALA A 1 118 ? 1.916 -9.700 -6.539 1.00 94.38 118 ALA A N 1
ATOM 918 C CA . ALA A 1 118 ? 3.088 -9.959 -5.713 1.00 94.38 118 ALA A CA 1
ATOM 919 C C . ALA A 1 118 ? 3.463 -8.736 -4.860 1.00 94.38 118 ALA A C 1
ATOM 921 O O . ALA A 1 118 ? 3.722 -8.883 -3.666 1.00 94.38 118 ALA A O 1
ATOM 922 N N . LEU A 1 119 ? 3.422 -7.527 -5.431 1.00 94.81 119 LEU A N 1
ATOM 923 C CA . LEU A 1 119 ? 3.675 -6.279 -4.703 1.00 94.81 119 LEU A CA 1
ATOM 924 C C . LEU A 1 119 ? 2.640 -6.016 -3.601 1.00 94.81 119 LEU A C 1
ATOM 926 O O . LEU A 1 119 ? 3.012 -5.656 -2.484 1.00 94.81 119 LEU A O 1
ATOM 930 N N . LEU A 1 120 ? 1.351 -6.216 -3.885 1.00 95.44 120 LEU A N 1
ATOM 931 C CA . LEU A 1 120 ? 0.292 -6.045 -2.885 1.00 95.44 120 LEU A CA 1
ATOM 932 C C . LEU A 1 120 ? 0.405 -7.069 -1.754 1.00 95.44 120 LEU A C 1
ATOM 934 O O . LEU A 1 120 ? 0.327 -6.711 -0.581 1.00 95.44 120 LEU A O 1
ATOM 938 N N . ASN A 1 121 ? 0.640 -8.335 -2.093 1.00 97.19 121 ASN A N 1
ATOM 939 C CA . ASN A 1 121 ? 0.804 -9.401 -1.108 1.00 97.19 121 ASN A CA 1
ATOM 940 C C . ASN A 1 121 ? 2.057 -9.195 -0.256 1.00 97.19 121 ASN A C 1
ATOM 942 O O . ASN A 1 121 ? 2.037 -9.480 0.941 1.00 97.19 121 ASN A O 1
ATOM 946 N N . ARG A 1 122 ? 3.125 -8.642 -0.841 1.00 97.44 122 ARG A N 1
ATOM 947 C CA . ARG A 1 122 ? 4.313 -8.204 -0.105 1.00 97.44 122 ARG A CA 1
ATOM 948 C C . ARG A 1 122 ? 3.967 -7.107 0.902 1.00 97.44 122 ARG A C 1
ATOM 950 O O . ARG A 1 122 ? 4.304 -7.255 2.073 1.00 97.44 122 ARG A O 1
ATOM 957 N N . ALA A 1 123 ? 3.227 -6.078 0.484 1.00 97.56 123 ALA A N 1
ATOM 958 C CA . ALA A 1 123 ? 2.785 -4.997 1.368 1.00 97.56 123 ALA A CA 1
ATOM 959 C C . ALA A 1 123 ? 1.879 -5.494 2.515 1.00 97.56 123 ALA A C 1
ATOM 961 O O . ALA A 1 123 ? 2.005 -5.036 3.648 1.00 97.56 123 ALA A O 1
ATOM 962 N N . PHE A 1 124 ? 1.017 -6.483 2.268 1.00 98.31 124 PHE A N 1
ATOM 963 C CA . PHE A 1 124 ? 0.129 -7.061 3.286 1.00 98.31 124 PHE A CA 1
ATOM 964 C C . PHE A 1 124 ? 0.774 -8.129 4.187 1.00 98.31 124 PHE A C 1
ATOM 966 O O . PHE A 1 124 ? 0.180 -8.540 5.187 1.00 98.31 124 PHE A O 1
ATOM 973 N N . SER A 1 125 ? 1.982 -8.593 3.868 1.00 98.25 125 SER A N 1
ATOM 974 C CA . SER A 1 125 ? 2.590 -9.755 4.520 1.00 98.25 125 SER A CA 1
ATOM 975 C C . SER A 1 125 ? 2.769 -9.578 6.034 1.00 98.25 125 SER A C 1
ATOM 977 O O . SER A 1 125 ? 3.470 -8.679 6.506 1.00 98.25 125 SER A O 1
ATOM 979 N N . GLY A 1 126 ? 2.153 -10.468 6.817 1.00 97.94 126 GLY A N 1
ATOM 980 C CA . GLY A 1 126 ? 2.272 -10.498 8.279 1.00 97.94 126 GLY A CA 1
ATOM 981 C C . GLY A 1 126 ? 1.574 -9.352 9.019 1.00 97.94 126 GLY A C 1
ATOM 982 O O . GLY A 1 126 ? 1.789 -9.208 10.222 1.00 97.94 126 GLY A O 1
ATOM 983 N N . VAL A 1 127 ? 0.757 -8.545 8.336 1.00 98.12 127 VAL A N 1
ATOM 984 C CA . V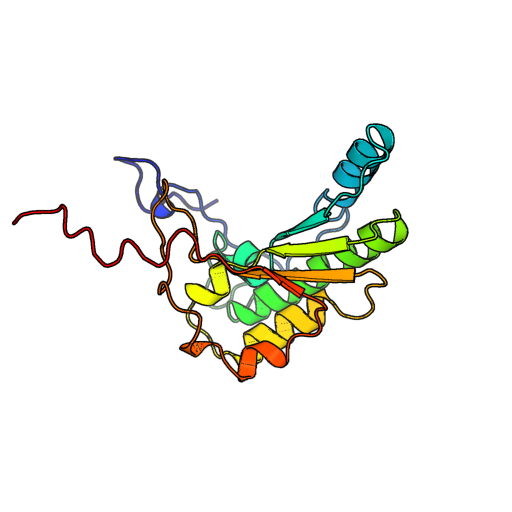AL A 1 127 ? -0.039 -7.484 8.966 1.00 98.12 127 VAL A CA 1
ATOM 985 C C . VAL A 1 127 ? -1.197 -8.115 9.740 1.00 98.12 127 VAL A C 1
ATOM 987 O O . VAL A 1 127 ? -1.980 -8.888 9.192 1.00 98.12 127 VAL A O 1
ATOM 990 N N . LYS A 1 128 ? -1.309 -7.793 11.032 1.00 97.19 128 LYS A N 1
ATOM 991 C CA . LYS A 1 128 ? -2.319 -8.358 11.941 1.00 97.19 128 LYS A CA 1
ATOM 992 C C . LYS A 1 128 ? -3.506 -7.411 12.121 1.00 97.19 128 LYS A C 1
ATOM 994 O O . LYS A 1 128 ? -3.791 -6.966 13.225 1.00 97.19 128 LYS A O 1
ATOM 999 N N . ALA A 1 129 ? -4.190 -7.113 11.026 1.00 97.38 129 ALA A N 1
ATOM 1000 C CA . ALA A 1 129 ? -5.400 -6.299 11.006 1.00 97.38 129 ALA A CA 1
ATOM 1001 C C . ALA A 1 129 ? -6.347 -6.831 9.931 1.00 97.38 129 ALA A C 1
ATOM 1003 O O . ALA A 1 129 ? -5.961 -7.665 9.112 1.00 97.38 129 ALA A O 1
ATOM 1004 N N . ARG A 1 130 ? -7.581 -6.329 9.895 1.00 98.25 130 ARG A N 1
ATOM 1005 C CA . ARG A 1 130 ? -8.429 -6.532 8.723 1.00 98.25 130 ARG A CA 1
ATOM 1006 C C . ARG A 1 130 ? -7.867 -5.723 7.557 1.00 98.25 130 ARG A C 1
ATOM 1008 O O . ARG A 1 130 ? -7.569 -4.542 7.725 1.00 98.25 130 ARG A O 1
ATOM 1015 N N . LEU A 1 131 ? -7.772 -6.335 6.383 1.00 98.56 131 LEU A N 1
ATOM 1016 C CA . LEU A 1 131 ? -7.115 -5.761 5.212 1.00 98.56 131 LEU A CA 1
ATOM 1017 C C . LEU A 1 131 ? -8.112 -5.424 4.106 1.00 98.56 131 LEU A C 1
ATOM 1019 O O . LEU A 1 131 ? -8.971 -6.225 3.733 1.00 98.56 131 LEU A O 1
ATOM 1023 N N . GLY A 1 132 ? -7.985 -4.220 3.560 1.00 98.00 132 GLY A N 1
ATOM 1024 C CA . GLY A 1 132 ? -8.783 -3.723 2.448 1.00 98.00 132 GLY A CA 1
ATOM 1025 C C . GLY A 1 132 ? -7.911 -3.357 1.263 1.00 98.00 132 GLY A C 1
ATOM 1026 O O . GLY A 1 132 ? -6.852 -2.763 1.435 1.00 98.00 132 GLY A O 1
ATOM 1027 N N . LEU A 1 133 ? -8.380 -3.656 0.059 1.00 96.56 133 LEU A N 1
ATOM 1028 C CA . LEU A 1 133 ? -7.784 -3.151 -1.168 1.00 96.56 133 LEU A CA 1
ATOM 1029 C C . LEU A 1 133 ? -8.786 -2.260 -1.891 1.00 96.56 133 LEU A C 1
ATOM 1031 O O . LEU A 1 133 ? -9.817 -2.732 -2.376 1.00 96.56 133 LEU A O 1
ATOM 1035 N N . HIS A 1 134 ? -8.467 -0.978 -1.996 1.00 94.69 134 HIS A N 1
ATOM 1036 C CA . HIS A 1 134 ? -9.217 -0.038 -2.804 1.00 94.69 134 HIS A CA 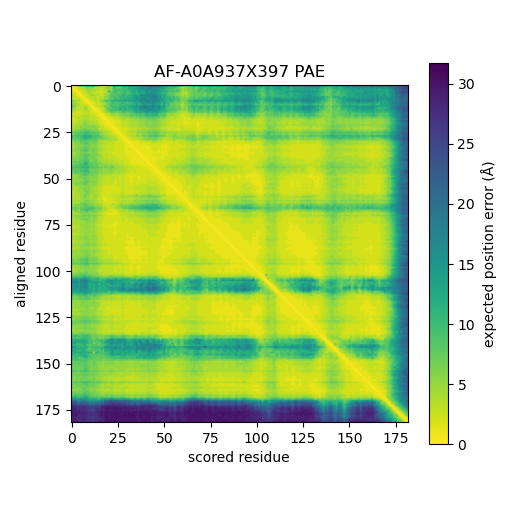1
ATOM 1037 C C . HIS A 1 134 ? -8.602 0.108 -4.192 1.00 94.69 134 HIS A C 1
ATOM 1039 O O . HIS A 1 134 ? -7.420 0.417 -4.350 1.00 94.69 134 HIS A O 1
ATOM 1045 N N . ILE A 1 135 ? -9.439 -0.085 -5.211 1.00 89.19 135 ILE A N 1
ATOM 1046 C CA . ILE A 1 135 ? -9.077 0.131 -6.610 1.00 89.19 135 ILE A CA 1
ATOM 1047 C C . ILE A 1 135 ? -10.154 1.014 -7.224 1.00 89.19 135 ILE A C 1
ATOM 1049 O O . ILE A 1 135 ? -11.299 0.589 -7.398 1.00 89.19 135 ILE A O 1
ATOM 1053 N N . CYS A 1 136 ? -9.785 2.230 -7.604 1.00 86.12 136 CYS A N 1
ATOM 1054 C CA . CYS A 1 136 ? -10.635 3.137 -8.371 1.00 86.12 136 CYS A CA 1
ATOM 1055 C C . CYS A 1 136 ? -10.064 3.388 -9.765 1.00 86.12 136 CYS A C 1
ATOM 1057 O O . CYS A 1 136 ? -8.969 2.942 -10.110 1.00 86.12 136 CYS A O 1
ATOM 1059 N N . PHE A 1 137 ? -10.805 4.127 -10.588 1.00 79.31 137 PHE A N 1
ATOM 1060 C CA . PHE A 1 137 ? -10.355 4.471 -11.940 1.00 79.31 137 PHE A CA 1
ATOM 1061 C C . PHE A 1 137 ? -9.485 5.734 -11.973 1.00 79.31 137 PHE A C 1
ATOM 1063 O O . PHE A 1 137 ? -9.222 6.272 -13.051 1.00 79.31 137 PHE A O 1
ATOM 1070 N N . GLY A 1 138 ? -9.028 6.197 -10.807 1.00 73.25 138 GLY A N 1
ATOM 1071 C CA . GLY A 1 138 ? -8.346 7.469 -10.624 1.00 73.25 138 GLY A CA 1
ATOM 1072 C C . GLY A 1 138 ? -9.304 8.653 -10.736 1.00 73.25 138 GLY A C 1
ATOM 1073 O O . GLY A 1 138 ? -10.340 8.590 -11.393 1.00 73.25 138 GLY A O 1
ATOM 1074 N N . ASN A 1 139 ? -8.930 9.761 -10.107 1.00 71.69 139 ASN A N 1
ATOM 1075 C CA . ASN A 1 139 ? -9.703 10.990 -10.143 1.00 71.69 139 ASN A CA 1
ATOM 1076 C C . ASN A 1 139 ? -8.822 12.130 -10.660 1.00 71.69 139 ASN A C 1
ATOM 1078 O O . ASN A 1 139 ? -7.977 12.649 -9.937 1.00 71.69 139 ASN A O 1
ATOM 1082 N N . LEU A 1 140 ? -9.023 12.524 -11.917 1.00 68.50 140 LEU A N 1
ATOM 1083 C CA . LEU A 1 140 ? -8.442 13.741 -12.472 1.00 68.50 140 LEU A CA 1
ATOM 1084 C C . LEU A 1 140 ? -9.551 14.773 -12.664 1.00 68.50 140 LEU A C 1
ATOM 1086 O O . LEU A 1 140 ? -10.233 14.769 -13.688 1.00 68.50 140 LEU A O 1
ATOM 1090 N N . MET A 1 141 ? -9.747 15.637 -11.665 1.00 65.69 141 MET A N 1
ATOM 1091 C CA . MET A 1 141 ? -10.821 16.644 -11.646 1.00 65.69 141 MET A CA 1
ATOM 1092 C C . MET A 1 141 ? -12.200 16.046 -11.963 1.00 65.69 141 MET A C 1
ATOM 1094 O O . MET A 1 141 ? -12.905 16.472 -12.876 1.00 65.69 141 MET A O 1
ATOM 1098 N N . SER A 1 142 ? -12.572 15.025 -11.201 1.00 61.38 142 SER A N 1
ATOM 1099 C CA . SER A 1 142 ? -13.800 14.230 -11.327 1.00 61.38 142 SER A CA 1
ATOM 1100 C C . SER A 1 142 ? -13.886 13.349 -12.578 1.00 61.38 142 SER A C 1
ATOM 1102 O O . SER A 1 142 ? -14.958 12.823 -12.879 1.00 61.38 142 SER A O 1
ATOM 1104 N N . ARG A 1 143 ? -12.784 13.156 -13.319 1.00 66.94 143 ARG A N 1
ATOM 1105 C CA . ARG A 1 143 ? -12.752 12.285 -14.505 1.00 66.94 143 ARG A CA 1
ATOM 1106 C C . ARG A 1 143 ? -11.922 11.020 -14.259 1.00 66.94 143 ARG A C 1
ATOM 1108 O O . ARG A 1 143 ? -10.779 11.138 -13.809 1.00 66.94 143 ARG A O 1
ATOM 1115 N N . PRO A 1 144 ? -12.449 9.832 -14.613 1.00 67.12 144 PRO A N 1
ATOM 1116 C CA . PRO A 1 144 ? -11.693 8.590 -14.542 1.00 67.12 144 PRO A CA 1
ATOM 1117 C C . PRO A 1 144 ? -10.572 8.566 -15.586 1.00 67.12 144 PRO A C 1
ATOM 1119 O O . PRO A 1 144 ? -10.740 9.027 -16.717 1.00 67.12 144 PRO A O 1
ATOM 1122 N N . ARG A 1 145 ? -9.426 8.007 -15.200 1.00 71.31 145 ARG A N 1
ATOM 1123 C CA . ARG A 1 145 ? -8.233 7.799 -16.039 1.00 71.31 145 ARG A CA 1
ATOM 1124 C C . ARG A 1 145 ? -8.134 6.371 -16.569 1.00 71.31 145 ARG A C 1
ATOM 1126 O O . ARG A 1 145 ? -7.674 6.175 -17.691 1.00 71.31 145 ARG A O 1
ATOM 1133 N N . GLY A 1 146 ? -8.525 5.394 -15.755 1.00 70.44 146 GLY A N 1
ATOM 1134 C CA . GLY A 1 146 ? -8.501 3.976 -16.099 1.00 70.44 146 GLY A CA 1
ATOM 1135 C C . GLY A 1 146 ? -9.736 3.523 -16.880 1.00 70.44 146 GLY A C 1
ATOM 1136 O O . GLY A 1 146 ? -10.744 4.229 -16.986 1.00 70.44 146 GLY A O 1
ATOM 1137 N N . LYS A 1 147 ? -9.682 2.293 -17.403 1.00 71.62 147 LYS A N 1
ATOM 1138 C CA . LYS A 1 147 ? -10.868 1.622 -17.957 1.00 71.62 147 LYS A CA 1
ATOM 1139 C C . LYS A 1 147 ? -11.899 1.455 -16.842 1.00 71.62 147 LYS A C 1
ATOM 1141 O O . LYS A 1 147 ? -11.595 0.811 -15.848 1.00 71.62 147 LYS A O 1
ATOM 1146 N N . ARG A 1 148 ? -13.127 1.952 -17.036 1.00 78.88 148 ARG A N 1
ATOM 1147 C CA . ARG A 1 148 ? -14.251 1.894 -16.069 1.00 78.88 148 ARG A CA 1
ATOM 1148 C C . ARG A 1 148 ? -14.877 0.494 -15.957 1.00 78.88 148 ARG A C 1
ATOM 1150 O O . ARG A 1 148 ? -16.092 0.315 -16.029 1.00 78.88 148 ARG A O 1
ATOM 1157 N N . SER A 1 149 ? -14.035 -0.528 -15.888 1.00 82.25 149 SER A N 1
ATOM 1158 C CA . SER A 1 149 ? -14.412 -1.931 -15.795 1.00 82.25 149 SER A CA 1
ATOM 1159 C C . SER A 1 149 ? -13.317 -2.684 -15.065 1.00 82.25 149 SER A C 1
ATOM 1161 O O . SER A 1 149 ? -12.158 -2.597 -15.453 1.00 82.25 149 SER A O 1
ATOM 1163 N N . TYR A 1 150 ? -13.699 -3.475 -14.067 1.00 85.00 150 TYR A N 1
ATOM 1164 C CA . TYR A 1 150 ? -12.789 -4.380 -13.364 1.00 85.00 150 TYR A CA 1
ATOM 1165 C C . TYR A 1 150 ? -12.671 -5.747 -14.047 1.00 85.00 150 TYR A C 1
ATOM 1167 O O . TYR A 1 150 ? -11.859 -6.566 -13.644 1.00 85.00 150 TYR A O 1
ATOM 1175 N N . ARG A 1 151 ? -13.462 -6.024 -15.098 1.00 86.19 151 ARG A N 1
ATOM 1176 C CA . ARG A 1 151 ? -13.574 -7.371 -15.690 1.00 86.19 151 ARG A CA 1
ATOM 1177 C C . ARG A 1 151 ? -12.235 -7.955 -16.141 1.00 86.19 151 ARG A C 1
ATOM 1179 O O . ARG A 1 151 ? -12.046 -9.154 -16.042 1.00 86.19 151 ARG A O 1
ATOM 1186 N N . TRP A 1 152 ? -11.334 -7.111 -16.633 1.00 83.12 152 TRP A N 1
ATOM 1187 C CA . TRP A 1 152 ? -10.017 -7.526 -17.120 1.00 83.12 152 TRP A CA 1
ATOM 1188 C C . TRP A 1 152 ? -9.044 -7.912 -15.994 1.00 83.12 152 TRP A C 1
ATOM 1190 O O . TRP A 1 152 ? -8.019 -8.514 -16.275 1.00 83.12 152 TRP A O 1
ATOM 1200 N N . MET A 1 153 ? -9.368 -7.573 -14.744 1.00 84.62 153 MET A N 1
ATOM 1201 C CA . MET A 1 153 ? -8.573 -7.870 -13.547 1.00 84.62 153 MET A CA 1
ATOM 1202 C C . MET A 1 153 ? -8.967 -9.220 -12.929 1.00 84.62 153 MET A C 1
ATOM 1204 O O . MET A 1 153 ? -8.209 -9.819 -12.174 1.00 84.62 153 MET A O 1
ATOM 1208 N N . PHE A 1 154 ? -10.170 -9.712 -13.236 1.00 87.75 154 PHE A N 1
ATOM 1209 C CA . PHE A 1 154 ? -10.694 -10.971 -12.711 1.00 87.75 154 PHE A CA 1
ATOM 1210 C C . PHE A 1 154 ? -10.422 -12.144 -13.668 1.00 87.75 154 PHE A C 1
ATOM 1212 O O . PHE A 1 154 ? -10.439 -11.953 -14.885 1.00 87.75 154 PHE A O 1
ATOM 1219 N N . PRO A 1 155 ? -10.216 -13.368 -13.142 1.00 91.50 155 PRO A N 1
ATOM 1220 C CA . PRO A 1 155 ? -10.330 -13.751 -11.726 1.00 91.50 155 PRO A CA 1
ATOM 1221 C C . PRO A 1 155 ? -9.087 -13.431 -10.893 1.00 91.50 155 PRO A C 1
ATOM 1223 O O . PRO A 1 155 ? -9.153 -13.461 -9.672 1.00 91.50 155 PRO A O 1
ATOM 1226 N N . LYS A 1 156 ? -7.979 -13.101 -11.552 1.00 89.62 156 LYS A N 1
ATOM 1227 C CA . LYS A 1 156 ? -6.642 -13.055 -10.971 1.00 89.62 156 LYS A CA 1
ATOM 1228 C C . LYS A 1 156 ? -6.516 -12.123 -9.757 1.00 89.62 156 LYS A C 1
ATOM 1230 O O . LYS A 1 156 ? -5.782 -12.427 -8.830 1.00 89.62 156 LYS A O 1
ATOM 1235 N N . LEU A 1 157 ? -7.294 -11.038 -9.708 1.00 90.25 157 LEU A N 1
ATOM 1236 C CA . LEU A 1 157 ? -7.351 -10.110 -8.570 1.00 90.25 157 LEU A CA 1
ATOM 1237 C C . LEU A 1 157 ? -7.696 -10.794 -7.234 1.00 90.25 157 LEU A C 1
ATOM 1239 O O . LEU A 1 157 ? -7.341 -10.285 -6.176 1.00 90.25 157 LEU A O 1
ATOM 1243 N N . LEU A 1 158 ? -8.377 -11.940 -7.283 1.00 93.56 158 LEU A N 1
ATOM 1244 C CA . LEU A 1 158 ? -8.727 -12.734 -6.106 1.00 93.56 158 LEU A CA 1
ATOM 1245 C C . LEU A 1 158 ? -7.510 -13.379 -5.423 1.00 93.56 158 LEU A C 1
ATOM 1247 O O . LEU A 1 158 ? -7.644 -13.818 -4.287 1.00 93.56 158 LEU A O 1
ATOM 1251 N N . ASP A 1 159 ? -6.340 -13.394 -6.069 1.00 95.62 159 ASP A N 1
ATOM 1252 C CA . ASP A 1 159 ? -5.085 -13.887 -5.485 1.00 95.62 159 ASP A CA 1
ATOM 1253 C C . ASP A 1 159 ? -4.455 -12.877 -4.499 1.00 95.62 159 ASP A C 1
ATOM 1255 O O . ASP A 1 159 ? -3.435 -13.172 -3.870 1.00 95.62 159 ASP A O 1
ATOM 1259 N N . VAL A 1 160 ? -5.022 -11.668 -4.362 1.00 95.62 160 VAL A N 1
ATOM 1260 C CA . VAL A 1 160 ? -4.561 -10.697 -3.362 1.00 95.62 160 VAL A CA 1
ATOM 1261 C C . VAL A 1 160 ? -5.043 -11.098 -1.970 1.00 95.62 160 VAL A C 1
ATOM 1263 O O . VAL A 1 160 ? -6.243 -11.240 -1.729 1.00 95.62 160 VAL A O 1
ATOM 1266 N N . THR A 1 161 ? -4.108 -11.183 -1.027 1.00 93.75 161 THR A N 1
ATOM 1267 C CA . THR A 1 161 ? -4.337 -11.494 0.385 1.00 93.75 161 THR A CA 1
ATOM 1268 C C . THR A 1 161 ? -4.957 -10.295 1.108 1.00 93.75 161 THR A C 1
ATOM 1270 O O . THR A 1 161 ? -4.299 -9.594 1.873 1.00 93.75 161 THR A O 1
ATOM 1273 N N . CYS A 1 162 ? -6.237 -10.033 0.849 1.00 96.44 162 CYS A N 1
ATOM 1274 C CA . CYS A 1 162 ? -7.020 -9.022 1.554 1.00 96.44 162 CYS A CA 1
ATOM 1275 C C . CYS A 1 162 ? -8.415 -9.549 1.910 1.00 96.44 162 CYS A C 1
ATOM 1277 O O . CYS A 1 162 ? -8.947 -10.448 1.260 1.00 96.44 162 CYS A O 1
ATOM 1279 N N . ASP A 1 163 ? -9.038 -8.972 2.937 1.00 97.50 163 ASP A N 1
ATOM 1280 C CA . ASP A 1 163 ? -10.372 -9.388 3.370 1.00 97.50 163 ASP A CA 1
ATOM 1281 C C . ASP A 1 163 ? -11.476 -8.761 2.522 1.00 97.50 163 ASP A C 1
ATOM 1283 O O . ASP A 1 163 ? -12.579 -9.310 2.429 1.00 97.50 163 ASP A O 1
ATOM 1287 N N . ARG A 1 164 ? -11.248 -7.557 1.987 1.00 96.00 164 ARG A N 1
ATOM 1288 C CA . ARG A 1 164 ? -12.275 -6.764 1.300 1.00 96.00 164 ARG A CA 1
ATOM 1289 C C . ARG A 1 164 ? -11.702 -5.983 0.126 1.00 96.00 164 ARG A C 1
ATOM 1291 O O . ARG A 1 164 ? -10.746 -5.235 0.279 1.00 96.00 164 ARG A O 1
ATOM 1298 N N . PHE A 1 165 ? -12.390 -6.063 -1.008 1.00 94.56 165 PHE A N 1
ATOM 1299 C CA . PHE A 1 165 ? -12.166 -5.178 -2.147 1.00 94.56 165 PHE A CA 1
ATOM 1300 C C . PHE A 1 165 ? -13.135 -3.992 -2.101 1.00 94.56 165 PHE A C 1
ATOM 1302 O O . PHE A 1 165 ? -14.337 -4.179 -1.894 1.00 94.56 165 PHE A O 1
ATOM 1309 N N . LEU A 1 166 ? -12.624 -2.780 -2.320 1.00 93.38 166 LEU A N 1
ATOM 1310 C CA . LEU A 1 166 ? -13.401 -1.545 -2.380 1.00 93.38 166 LEU A CA 1
ATOM 1311 C C . LEU A 1 166 ? -13.351 -0.976 -3.798 1.00 93.38 166 LEU A C 1
ATOM 1313 O O . LEU A 1 166 ? -12.346 -0.402 -4.222 1.00 93.38 166 LEU A O 1
ATOM 1317 N N . PHE A 1 167 ? -14.459 -1.129 -4.519 1.00 89.56 167 PHE A N 1
ATOM 1318 C CA . PHE A 1 167 ? -14.593 -0.738 -5.920 1.00 89.56 167 PHE A CA 1
ATOM 1319 C C . PHE A 1 167 ? -15.480 0.495 -6.103 1.00 89.56 167 PHE A C 1
ATOM 1321 O O . PHE A 1 167 ? -16.449 0.715 -5.377 1.00 89.56 167 PHE A O 1
ATOM 1328 N N . GLU A 1 168 ? -15.180 1.272 -7.139 1.00 85.19 168 GLU A N 1
ATOM 1329 C CA . GLU A 1 168 ? -15.952 2.428 -7.573 1.00 85.19 168 GLU A CA 1
ATOM 1330 C C . GLU A 1 168 ? -16.999 2.003 -8.617 1.00 85.19 168 GLU A C 1
ATOM 1332 O O . GLU A 1 168 ? -16.669 1.637 -9.747 1.00 85.19 168 GLU A O 1
ATOM 1337 N N . PHE A 1 169 ? -18.285 2.076 -8.255 1.00 82.69 169 PHE A N 1
ATOM 1338 C CA . PHE A 1 169 ? -19.399 1.774 -9.171 1.00 82.69 169 PHE A CA 1
ATOM 1339 C C . PHE A 1 169 ? -20.296 2.968 -9.492 1.00 82.69 169 PHE A C 1
ATOM 1341 O O . PHE A 1 169 ? -20.880 2.999 -10.573 1.00 82.69 169 PHE A O 1
ATOM 1348 N N . ALA A 1 170 ? -20.378 3.974 -8.613 1.00 76.31 170 ALA A N 1
ATOM 1349 C CA . ALA A 1 170 ? -21.211 5.163 -8.842 1.00 76.31 170 ALA A CA 1
ATOM 1350 C C . ALA A 1 170 ? -20.855 5.875 -10.161 1.00 76.31 170 ALA A C 1
ATOM 1352 O O . ALA A 1 170 ? -21.698 6.439 -10.852 1.00 76.31 170 ALA A O 1
ATOM 1353 N N . ASN A 1 171 ? -19.588 5.767 -10.547 1.00 63.31 171 ASN A N 1
ATOM 1354 C CA . ASN A 1 171 ? -19.022 6.325 -11.755 1.00 63.31 171 ASN A CA 1
ATOM 1355 C C . ASN A 1 171 ? -18.875 5.251 -12.848 1.00 63.31 171 ASN A C 1
ATOM 1357 O O . ASN A 1 171 ? -17.897 5.270 -13.589 1.00 63.31 171 ASN A O 1
ATOM 1361 N N . ARG A 1 172 ? -19.789 4.284 -12.971 1.00 55.75 172 ARG A N 1
ATOM 1362 C CA . ARG A 1 172 ? -19.767 3.273 -14.049 1.00 55.75 172 ARG A CA 1
ATOM 1363 C C . ARG A 1 172 ? -20.798 3.558 -15.147 1.00 55.75 172 ARG A C 1
ATOM 1365 O O . ARG A 1 172 ? -20.498 3.353 -16.321 1.00 55.75 172 ARG A O 1
ATOM 1372 N N . ASP A 1 173 ? -21.950 4.122 -14.785 1.00 51.06 173 ASP A N 1
ATOM 1373 C CA . ASP A 1 173 ? -23.116 4.217 -15.679 1.00 51.06 173 ASP A CA 1
ATOM 1374 C C . ASP A 1 173 ? -23.226 5.518 -16.482 1.00 51.06 173 ASP A C 1
ATOM 1376 O O . ASP A 1 173 ? -23.994 5.597 -17.443 1.00 51.06 173 ASP A O 1
ATOM 1380 N N . SER A 1 174 ? -22.377 6.517 -16.226 1.00 50.03 174 SER A N 1
ATOM 1381 C CA . SER A 1 174 ? -22.233 7.674 -17.125 1.00 50.03 174 SER A CA 1
ATOM 1382 C C . SER A 1 174 ? -21.438 7.340 -18.401 1.00 50.03 174 SER A C 1
ATOM 1384 O O . SER A 1 174 ? -20.767 8.190 -18.977 1.00 50.03 174 SER A O 1
ATOM 1386 N N . ALA A 1 175 ? -21.524 6.089 -18.867 1.00 42.22 175 ALA A N 1
ATOM 1387 C CA . ALA A 1 175 ? -21.202 5.677 -20.231 1.00 42.22 175 ALA A CA 1
ATOM 1388 C C . ALA A 1 175 ? -22.309 6.066 -21.240 1.00 42.22 175 ALA A C 1
ATOM 1390 O O . ALA A 1 175 ? -22.121 5.894 -22.441 1.00 42.22 175 ALA A O 1
ATOM 1391 N N . LYS A 1 176 ? -23.448 6.615 -20.779 1.00 37.78 176 LYS A N 1
ATOM 1392 C CA . LYS A 1 176 ? -24.534 7.121 -21.644 1.00 37.78 176 LYS A CA 1
ATOM 1393 C C . LYS A 1 176 ? -24.665 8.644 -21.740 1.00 37.78 176 LYS A C 1
ATOM 1395 O O . LYS A 1 176 ? -25.526 9.113 -22.476 1.00 37.78 176 LYS A O 1
ATOM 1400 N N . SER A 1 177 ? -23.823 9.442 -21.087 1.00 31.91 177 SER A N 1
ATOM 1401 C CA . SER A 1 177 ? -23.808 10.894 -21.312 1.00 31.91 177 SER A CA 1
ATOM 1402 C C . SER A 1 177 ? -22.745 11.261 -22.340 1.00 31.91 177 SER A C 1
ATOM 1404 O O . SER A 1 177 ? -21.710 11.857 -22.046 1.00 31.91 177 SER A O 1
ATOM 1406 N N . ASN A 1 178 ? -23.056 10.926 -23.591 1.00 38.72 178 ASN A N 1
ATOM 1407 C CA . ASN A 1 178 ? -22.521 11.611 -24.756 1.00 38.72 178 ASN A CA 1
ATOM 1408 C C . ASN A 1 178 ? -22.998 13.079 -24.705 1.00 38.72 178 ASN A C 1
ATOM 1410 O O . ASN A 1 178 ? -23.985 13.444 -25.336 1.00 38.72 178 ASN A O 1
ATOM 1414 N N . CYS A 1 179 ? -22.360 13.905 -23.872 1.00 33.03 179 CYS A N 1
ATOM 1415 C CA . CYS A 1 179 ? -22.601 15.350 -23.797 1.00 33.03 179 CYS A CA 1
ATOM 1416 C C . CYS A 1 179 ? -21.359 16.139 -24.234 1.00 33.03 179 CYS A C 1
ATOM 1418 O O . CYS A 1 179 ? -20.988 17.151 -23.649 1.00 33.03 179 CYS A O 1
ATOM 1420 N N . GLY A 1 180 ? -20.709 15.648 -25.286 1.00 29.83 180 GLY A N 1
ATOM 1421 C CA . GLY A 1 180 ? -19.858 16.440 -26.162 1.00 29.83 180 GLY A CA 1
ATOM 1422 C C . GLY A 1 180 ? -20.357 16.232 -27.583 1.00 29.83 180 GLY A C 1
ATOM 1423 O O . GLY A 1 180 ? -19.952 15.288 -28.251 1.00 29.83 180 GLY A O 1
ATOM 1424 N N . ARG A 1 181 ? -21.318 17.055 -28.014 1.00 30.83 181 ARG A N 1
ATOM 1425 C CA . ARG A 1 181 ? -21.672 17.168 -29.431 1.00 30.83 181 ARG A CA 1
ATOM 1426 C C . ARG A 1 181 ? -20.474 17.758 -30.182 1.00 30.83 181 ARG A C 1
ATOM 1428 O O . ARG A 1 181 ? -20.069 18.856 -29.822 1.00 30.83 181 ARG A O 1
ATOM 1435 N N . LYS A 1 182 ? -20.106 17.070 -31.269 1.00 35.41 182 LYS A N 1
ATOM 1436 C CA . LYS A 1 182 ? -19.233 17.466 -32.391 1.00 35.41 182 LYS A CA 1
ATOM 1437 C C . LYS A 1 182 ? -17.754 17.673 -32.079 1.00 35.41 182 LYS A C 1
ATOM 1439 O O . LYS A 1 182 ? -17.423 18.518 -31.228 1.00 35.41 182 LYS A O 1
#